Protein AF-G8LFB3-F1 (afdb_monomer_lite)

Structure (mmCIF, N/CA/C/O backbone):
data_AF-G8LFB3-F1
#
_entry.id   AF-G8LFB3-F1
#
loop_
_atom_site.group_PDB
_atom_site.id
_atom_site.type_symbol
_atom_site.label_atom_id
_atom_site.label_alt_id
_atom_site.label_comp_id
_atom_site.label_asym_id
_atom_site.label_entity_id
_atom_site.label_seq_id
_atom_site.pdbx_PDB_ins_code
_atom_site.Cartn_x
_atom_site.Cartn_y
_atom_site.Cartn_z
_atom_site.occupancy
_atom_site.B_iso_or_equiv
_atom_site.auth_seq_id
_atom_site.auth_comp_id
_atom_site.auth_asym_id
_atom_site.auth_atom_id
_atom_site.pdbx_PDB_model_num
ATOM 1 N N . MET A 1 1 ? -5.035 -4.607 4.711 1.00 44.62 1 MET A N 1
ATOM 2 C CA . MET A 1 1 ? -3.811 -3.771 4.699 1.00 44.62 1 MET A CA 1
ATOM 3 C C . MET A 1 1 ? -3.545 -3.044 6.028 1.00 44.62 1 MET A C 1
ATOM 5 O O . MET A 1 1 ? -2.409 -2.663 6.221 1.00 44.62 1 MET A O 1
ATOM 9 N N . LEU A 1 2 ? -4.501 -2.921 6.971 1.00 39.09 2 LEU A N 1
ATOM 10 C CA . LEU A 1 2 ? -4.250 -2.331 8.308 1.00 39.09 2 LEU A CA 1
ATOM 11 C C . LEU A 1 2 ? -3.720 -3.315 9.382 1.00 39.09 2 LEU A C 1
ATOM 13 O O . LEU A 1 2 ? -3.125 -2.886 10.360 1.00 39.09 2 LEU A O 1
ATOM 17 N N . CYS A 1 3 ? -3.952 -4.627 9.251 1.00 42.56 3 CYS A N 1
ATOM 18 C CA . CYS A 1 3 ? -3.821 -5.552 10.392 1.00 42.56 3 CYS A CA 1
ATOM 19 C C . CYS A 1 3 ? -2.400 -6.075 10.669 1.00 42.56 3 CYS A C 1
ATOM 21 O O . CYS A 1 3 ? -2.093 -6.389 11.814 1.00 42.56 3 CYS A O 1
ATOM 23 N N . PHE A 1 4 ? -1.516 -6.119 9.666 1.00 41.28 4 PHE A N 1
ATOM 24 C CA . PHE A 1 4 ? -0.109 -6.505 9.868 1.00 41.28 4 PHE A CA 1
ATOM 25 C C . PHE A 1 4 ? 0.647 -5.469 10.722 1.00 41.28 4 PHE A C 1
ATOM 27 O O . PHE A 1 4 ? 1.488 -5.817 11.543 1.00 41.28 4 PHE A O 1
ATOM 34 N N . GLU A 1 5 ? 0.278 -4.190 10.603 1.00 44.88 5 GLU A N 1
ATOM 35 C CA . GLU A 1 5 ? 0.835 -3.088 11.402 1.00 44.88 5 GLU A CA 1
ATOM 36 C C . GLU A 1 5 ? 0.378 -3.126 12.870 1.00 44.88 5 GLU A C 1
ATOM 38 O O . GLU A 1 5 ? 0.986 -2.484 13.722 1.00 44.88 5 GLU A O 1
ATOM 43 N N . MET A 1 6 ? -0.657 -3.916 13.185 1.00 46.41 6 MET A N 1
ATOM 44 C CA . MET A 1 6 ? -1.123 -4.152 14.555 1.00 46.41 6 MET A CA 1
ATOM 45 C C . MET A 1 6 ? -0.414 -5.333 15.242 1.00 46.41 6 MET A C 1
ATOM 47 O O . MET A 1 6 ? -0.782 -5.683 16.360 1.00 46.41 6 MET A O 1
ATOM 51 N N . GLY A 1 7 ? 0.580 -5.963 14.598 1.00 45.00 7 GLY A N 1
ATOM 52 C CA . GLY A 1 7 ? 1.314 -7.097 15.173 1.00 45.00 7 GLY A CA 1
ATOM 53 C C . GLY A 1 7 ? 0.476 -8.371 15.319 1.00 45.00 7 GLY A C 1
ATOM 54 O O . GLY A 1 7 ? 0.761 -9.188 16.190 1.00 45.00 7 GLY A O 1
ATOM 55 N N . MET A 1 8 ? -0.570 -8.530 14.501 1.00 55.81 8 MET A N 1
ATOM 56 C CA . MET A 1 8 ? -1.394 -9.740 14.497 1.00 55.81 8 MET A CA 1
ATOM 57 C C . MET A 1 8 ? -0.652 -10.874 13.784 1.00 55.81 8 MET A C 1
ATOM 59 O O . MET A 1 8 ? -0.127 -10.674 12.687 1.00 55.81 8 MET A O 1
ATOM 63 N N . ASP A 1 9 ? -0.610 -12.052 14.405 1.00 60.59 9 ASP A N 1
ATOM 64 C CA . ASP A 1 9 ? -0.084 -13.266 13.783 1.00 60.59 9 ASP A CA 1
ATOM 65 C C . ASP A 1 9 ? -0.971 -13.725 12.609 1.00 60.59 9 ASP A C 1
ATOM 67 O O . ASP A 1 9 ? -2.127 -13.313 12.474 1.00 60.59 9 ASP A O 1
ATOM 71 N N . ASP A 1 10 ? -0.407 -14.559 11.734 1.00 60.19 10 ASP A N 1
ATOM 72 C CA . ASP A 1 10 ? -1.041 -14.969 10.474 1.00 60.19 10 ASP A CA 1
ATOM 73 C C . ASP A 1 10 ? -2.342 -15.764 10.705 1.00 60.19 10 ASP A C 1
ATOM 75 O O . ASP A 1 10 ? -3.313 -15.620 9.956 1.00 60.19 10 ASP A O 1
ATOM 79 N N . ASP A 1 11 ? -2.415 -16.534 11.796 1.00 65.44 11 ASP A N 1
ATOM 80 C CA . ASP A 1 11 ? -3.617 -17.284 12.164 1.00 65.44 11 ASP A CA 1
ATOM 81 C C . ASP A 1 11 ? -4.733 -16.323 12.593 1.00 65.44 11 ASP A C 1
ATOM 83 O O . ASP A 1 11 ? -5.863 -16.424 12.109 1.00 65.44 11 ASP A O 1
ATOM 87 N N . SER A 1 12 ? -4.405 -15.325 13.418 1.00 66.19 12 SER A N 1
ATOM 88 C CA . SER A 1 12 ? -5.323 -14.248 13.803 1.00 66.19 12 SER A CA 1
ATOM 89 C C . SER A 1 12 ? -5.760 -13.383 12.614 1.00 66.19 12 SER A C 1
ATOM 91 O O . SER A 1 12 ? -6.899 -12.912 12.577 1.00 66.19 12 SER A O 1
ATOM 93 N N . TYR A 1 13 ? -4.889 -13.177 11.621 1.00 63.78 13 TYR A N 1
ATOM 94 C CA . TYR A 1 13 ? -5.217 -12.432 10.403 1.00 63.78 13 TYR A CA 1
ATOM 95 C C . TYR A 1 13 ? -6.286 -13.142 9.568 1.00 63.78 13 TYR A C 1
ATOM 97 O O . TYR A 1 13 ? -7.228 -12.501 9.104 1.00 63.78 13 TYR A O 1
ATOM 105 N N . ASN A 1 14 ? -6.183 -14.465 9.424 1.00 70.00 14 ASN A N 1
ATOM 106 C CA . ASN A 1 14 ? -7.142 -15.270 8.662 1.00 70.00 14 ASN A CA 1
ATOM 107 C C . ASN A 1 14 ? -8.538 -15.319 9.303 1.00 70.00 14 ASN A C 1
ATOM 1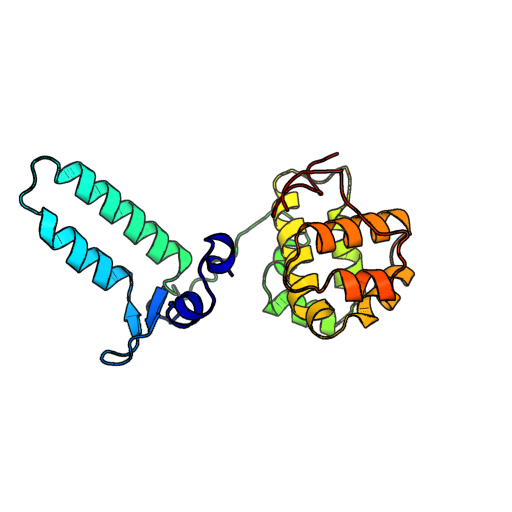09 O O . ASN A 1 14 ? -9.525 -15.644 8.634 1.00 70.00 14 ASN A O 1
ATOM 113 N N . LEU A 1 15 ? -8.636 -14.969 10.587 1.00 80.19 15 LEU A N 1
ATOM 114 C CA . LEU A 1 15 ? -9.910 -14.805 11.273 1.00 80.19 15 LEU A CA 1
ATOM 115 C C . LEU A 1 15 ? -10.574 -13.465 10.960 1.00 80.19 15 LEU A C 1
ATOM 117 O O . LEU A 1 15 ? -11.758 -13.338 11.225 1.00 80.19 15 LEU A O 1
ATOM 121 N N . LEU A 1 16 ? -9.883 -12.469 10.403 1.00 81.38 16 LEU A N 1
ATOM 122 C CA . LEU A 1 16 ? -10.487 -11.186 10.046 1.00 81.38 16 LEU A CA 1
ATOM 123 C C . LEU A 1 16 ? -10.830 -11.136 8.557 1.00 81.38 16 LEU A C 1
ATOM 125 O O . LEU A 1 16 ? -10.000 -11.407 7.693 1.00 81.38 16 LEU A O 1
ATOM 129 N N . CYS A 1 17 ? -12.048 -10.712 8.235 1.00 78.62 17 CYS A N 1
ATOM 130 C CA . CYS A 1 17 ? -12.466 -10.480 6.857 1.00 78.62 17 CYS A CA 1
ATOM 131 C C . CYS A 1 17 ? -13.249 -9.169 6.729 1.00 78.62 17 CYS A C 1
ATOM 133 O O . CYS A 1 17 ? -13.876 -8.701 7.675 1.00 78.62 17 CYS A O 1
ATOM 135 N N . ILE A 1 18 ? -13.191 -8.548 5.552 1.00 78.31 18 ILE A N 1
ATOM 136 C CA . ILE A 1 18 ? -14.012 -7.379 5.216 1.00 78.31 18 ILE A CA 1
ATOM 137 C C . ILE A 1 18 ? -15.115 -7.865 4.279 1.00 78.31 18 ILE A C 1
ATOM 139 O O . ILE A 1 18 ? -14.832 -8.505 3.266 1.00 78.31 18 ILE A O 1
ATOM 143 N N . THR A 1 19 ? -16.363 -7.575 4.633 1.00 78.12 19 THR A N 1
ATOM 144 C CA . THR A 1 19 ? -17.553 -7.855 3.818 1.00 78.12 19 THR A CA 1
ATOM 145 C C . THR A 1 19 ? -18.279 -6.545 3.506 1.00 78.12 19 THR A C 1
ATOM 147 O O . THR A 1 19 ? -17.874 -5.489 3.989 1.00 78.12 19 THR A O 1
ATOM 150 N N . ASN A 1 20 ? -19.372 -6.594 2.738 1.00 70.75 20 ASN A N 1
ATOM 151 C CA . ASN A 1 20 ? -20.213 -5.410 2.509 1.00 70.75 20 ASN A CA 1
ATOM 152 C C . ASN A 1 20 ? -20.775 -4.829 3.822 1.00 70.75 20 ASN A C 1
ATOM 154 O O . ASN A 1 20 ? -20.990 -3.624 3.914 1.00 70.75 20 ASN A O 1
ATOM 158 N N . ASP A 1 21 ? -20.945 -5.675 4.843 1.00 72.06 21 ASP A N 1
ATOM 159 C CA . ASP A 1 21 ? -21.451 -5.302 6.168 1.00 72.06 21 ASP A CA 1
ATOM 160 C C . ASP A 1 21 ? -20.345 -4.772 7.105 1.00 72.06 21 ASP A C 1
ATOM 162 O O . ASP A 1 21 ? -20.599 -4.453 8.268 1.00 72.06 21 ASP A O 1
ATOM 166 N N . GLY A 1 22 ? -19.103 -4.680 6.615 1.00 80.31 22 GLY A N 1
ATOM 167 C CA . GLY A 1 22 ? -17.953 -4.150 7.342 1.00 80.31 22 GLY A CA 1
ATOM 168 C C . GLY A 1 22 ? -16.947 -5.200 7.812 1.00 80.31 22 GLY A C 1
ATOM 169 O O . GLY A 1 22 ? -16.859 -6.313 7.281 1.00 80.31 22 GLY A O 1
ATOM 170 N N . LEU A 1 23 ? -16.141 -4.819 8.809 1.00 86.88 23 LEU A N 1
ATOM 171 C CA . LEU A 1 23 ? -15.125 -5.682 9.414 1.00 86.88 23 LEU A CA 1
ATOM 172 C C . LEU A 1 23 ? -15.792 -6.815 10.203 1.00 86.88 23 LEU A C 1
ATOM 174 O O . LEU A 1 23 ? -16.609 -6.575 11.096 1.00 86.88 23 LEU A O 1
ATOM 178 N N . CYS A 1 24 ? -15.407 -8.045 9.893 1.00 86.88 24 CYS A N 1
ATOM 179 C CA . CYS A 1 24 ? -15.969 -9.268 10.442 1.00 86.88 24 CYS A CA 1
ATOM 180 C C . CYS A 1 24 ? -14.877 -10.191 10.988 1.00 86.88 24 CYS A C 1
ATOM 182 O O . CYS A 1 24 ? -13.728 -10.152 10.547 1.00 86.88 24 CYS A O 1
ATOM 184 N N . ILE A 1 25 ? -15.275 -11.051 11.924 1.00 87.44 25 ILE A N 1
ATOM 185 C CA . ILE A 1 25 ? -14.507 -12.201 12.386 1.00 87.44 25 ILE A CA 1
ATOM 186 C C . ILE A 1 25 ? -15.112 -13.454 11.749 1.00 87.44 25 ILE A C 1
ATOM 188 O O . ILE A 1 25 ? -16.291 -13.748 11.945 1.00 87.44 25 ILE A O 1
ATOM 192 N N . ASN A 1 26 ? -14.316 -14.185 10.982 1.00 83.94 26 ASN A N 1
ATOM 193 C CA . ASN A 1 26 ? -14.662 -15.478 10.426 1.00 83.94 26 ASN A CA 1
ATOM 194 C C . ASN A 1 26 ? -14.611 -16.536 11.535 1.00 83.94 26 ASN A C 1
ATOM 196 O O . ASN A 1 26 ? -13.554 -16.835 12.090 1.00 83.94 26 ASN A O 1
ATOM 200 N N . THR A 1 27 ? -15.767 -17.094 11.874 1.00 81.38 27 THR A N 1
ATOM 201 C CA . THR A 1 27 ? -15.907 -18.117 12.911 1.00 81.38 27 THR A CA 1
ATOM 202 C C . THR A 1 27 ? -16.299 -19.453 12.292 1.00 81.38 27 THR A C 1
ATOM 204 O O . THR A 1 27 ? -17.082 -19.518 11.347 1.00 81.38 27 THR A O 1
ATOM 207 N N . VAL A 1 28 ? -15.810 -20.548 12.877 1.00 78.38 28 VAL A N 1
ATOM 208 C CA . VAL A 1 28 ? -16.100 -21.908 12.390 1.00 78.38 28 VAL A CA 1
ATOM 209 C C . VAL A 1 28 ? -17.594 -22.255 12.495 1.00 78.38 28 VAL A C 1
ATOM 211 O O . VAL A 1 28 ? -18.108 -23.002 11.670 1.00 78.38 28 VAL A O 1
ATOM 214 N N . GLN A 1 29 ? -18.299 -21.724 13.502 1.00 76.56 29 GLN A N 1
ATOM 215 C CA . GLN A 1 29 ? -19.685 -22.109 13.813 1.00 76.56 29 GLN A CA 1
ATOM 216 C C . GLN A 1 29 ? -20.746 -21.111 13.341 1.00 76.56 29 GLN A C 1
ATOM 218 O O . GLN A 1 29 ? -21.862 -21.522 13.031 1.00 76.56 29 GLN A O 1
ATOM 223 N N . HIS A 1 30 ? -20.431 -19.816 13.294 1.00 72.94 30 HIS A N 1
ATOM 224 C CA . HIS A 1 30 ? -21.407 -18.761 12.997 1.00 72.94 30 HIS A CA 1
ATOM 225 C C . HIS A 1 30 ? -21.107 -18.019 11.690 1.00 72.94 30 HIS A C 1
ATOM 227 O O . HIS A 1 30 ? -21.797 -17.057 11.361 1.00 72.94 30 HIS A O 1
ATOM 233 N N . GLY A 1 31 ? -20.098 -18.465 10.932 1.00 83.38 31 GLY A N 1
ATOM 234 C CA . GLY A 1 31 ? -19.626 -17.758 9.748 1.00 83.38 31 GLY A CA 1
ATOM 235 C C . GLY A 1 31 ? -19.052 -16.391 10.117 1.00 83.38 31 GLY A C 1
ATOM 236 O O . GLY A 1 31 ? -18.408 -16.242 11.160 1.00 83.38 31 GLY A O 1
ATOM 237 N N . ASN A 1 32 ? -19.290 -15.394 9.267 1.00 84.81 32 ASN A N 1
ATOM 238 C CA . ASN A 1 32 ? -18.802 -14.033 9.470 1.00 84.81 32 ASN A CA 1
ATOM 239 C C . ASN A 1 32 ? -19.649 -13.304 10.522 1.00 84.81 32 ASN A C 1
ATOM 241 O O . ASN A 1 32 ? -20.824 -13.020 10.295 1.00 84.81 32 ASN A O 1
ATOM 245 N N . VAL A 1 33 ? -19.036 -12.961 11.653 1.00 88.12 33 VAL A N 1
ATOM 246 C CA . VAL A 1 33 ? -19.652 -12.161 12.719 1.00 88.12 33 VAL A CA 1
ATOM 247 C C . VAL A 1 33 ? -19.107 -10.739 12.649 1.00 88.12 33 VAL A C 1
ATOM 249 O O . VAL A 1 33 ? -17.896 -10.543 12.714 1.00 88.12 33 VAL A O 1
ATOM 252 N N . THR A 1 34 ? -19.968 -9.727 12.532 1.00 88.31 34 THR A N 1
ATOM 253 C CA . THR A 1 34 ? -19.506 -8.334 12.414 1.00 88.31 34 THR A CA 1
ATOM 254 C C . THR A 1 34 ? -18.900 -7.845 13.730 1.00 88.31 34 THR A C 1
ATOM 256 O O . THR A 1 34 ? -19.471 -8.047 14.806 1.00 88.31 34 THR A O 1
ATOM 259 N N . VAL A 1 35 ? -17.769 -7.139 13.665 1.00 88.31 35 VAL A N 1
ATOM 260 C CA . VAL A 1 35 ? -17.143 -6.534 14.856 1.00 88.31 35 VAL A CA 1
ATOM 261 C C . VAL A 1 35 ? -18.085 -5.519 15.508 1.00 88.31 35 VAL A C 1
ATOM 263 O O . VAL A 1 35 ? -18.125 -5.417 16.731 1.00 88.31 35 VAL A O 1
ATOM 266 N N . LEU A 1 36 ? -18.914 -4.832 14.714 1.00 88.38 36 LEU A N 1
ATOM 267 C CA . LEU A 1 36 ? -19.969 -3.953 15.224 1.00 88.38 36 LEU A CA 1
ATOM 268 C C . LEU A 1 36 ? -20.954 -4.698 16.139 1.00 88.38 36 LEU A C 1
ATOM 270 O O . LEU A 1 36 ? -21.242 -4.215 17.230 1.00 88.38 36 LEU A O 1
ATOM 274 N N . SER A 1 37 ? -21.421 -5.892 15.754 1.00 88.31 37 SER A N 1
ATOM 275 C CA . SER A 1 37 ? -22.328 -6.687 16.600 1.00 88.31 37 SER A CA 1
ATOM 276 C C . SER A 1 37 ? -21.673 -7.131 17.912 1.00 88.31 37 SER A C 1
ATOM 278 O O . SER A 1 37 ? -22.319 -7.136 18.961 1.00 88.31 37 SER A O 1
ATOM 280 N N . LEU A 1 38 ? -20.372 -7.433 17.882 1.00 89.38 38 LEU A N 1
ATOM 281 C CA . LEU A 1 38 ? -19.605 -7.774 19.078 1.00 89.38 38 LEU A CA 1
ATOM 282 C C . LEU A 1 38 ? -19.435 -6.564 20.002 1.00 89.38 38 LEU A C 1
ATOM 284 O O . LEU A 1 38 ? -19.578 -6.707 21.215 1.00 89.38 38 LEU A O 1
ATOM 288 N N . LEU A 1 39 ? -19.189 -5.369 19.450 1.00 90.00 39 LEU A N 1
ATOM 289 C CA . LEU A 1 39 ? -19.146 -4.129 20.232 1.00 90.00 39 LEU A CA 1
ATOM 290 C C . LEU A 1 39 ? -20.494 -3.847 20.899 1.00 90.00 39 LEU A C 1
ATOM 292 O O . LEU A 1 39 ? -20.525 -3.513 22.082 1.00 90.00 39 LEU A O 1
ATOM 296 N N . GLU A 1 40 ? -21.604 -4.021 20.181 1.00 89.75 40 GLU A N 1
ATOM 297 C CA . GLU A 1 40 ? -22.948 -3.873 20.748 1.00 89.75 40 GLU A CA 1
ATOM 298 C C . GLU A 1 40 ? -23.156 -4.793 21.961 1.00 89.75 40 GLU A C 1
ATOM 300 O O . GLU A 1 40 ? -23.533 -4.327 23.039 1.00 89.75 40 GLU A O 1
ATOM 305 N N . GLN A 1 41 ? -22.823 -6.081 21.824 1.00 89.31 41 GLN A N 1
ATOM 306 C CA . GLN A 1 41 ? -22.930 -7.053 22.918 1.00 89.31 41 GLN A CA 1
ATOM 307 C C . GLN A 1 41 ? -21.988 -6.748 24.085 1.00 89.31 41 GLN A C 1
ATOM 309 O O . GLN A 1 41 ? -22.382 -6.885 25.246 1.00 89.31 41 GLN A O 1
ATOM 314 N N . PHE A 1 42 ? -20.755 -6.333 23.792 1.00 89.56 42 PHE A N 1
ATOM 315 C CA . PHE A 1 42 ? -19.773 -5.959 24.802 1.00 89.56 42 PHE A CA 1
ATOM 316 C C . PHE A 1 42 ? -20.283 -4.783 25.637 1.00 89.56 42 PHE A C 1
ATOM 318 O O . PHE A 1 42 ? -20.321 -4.866 26.864 1.00 89.56 42 PHE A O 1
ATOM 325 N N . TYR A 1 43 ? -20.744 -3.713 24.986 1.00 89.38 43 TYR A N 1
ATOM 326 C CA . TYR A 1 43 ? -21.195 -2.510 25.679 1.00 89.38 43 TYR A CA 1
ATOM 327 C C . TYR A 1 43 ? -22.521 -2.683 26.428 1.00 89.38 43 TYR A C 1
ATOM 329 O O . TYR A 1 43 ? -22.706 -2.036 27.461 1.00 89.38 43 TYR A O 1
ATOM 337 N N . ALA A 1 44 ? -23.395 -3.597 25.992 1.00 87.50 44 ALA A N 1
ATOM 338 C CA . ALA A 1 44 ? -24.621 -3.942 26.717 1.00 87.50 44 ALA A CA 1
ATOM 339 C C . ALA A 1 44 ? -24.347 -4.422 28.160 1.00 87.50 44 ALA A C 1
ATOM 341 O O . ALA A 1 44 ? -25.146 -4.186 29.066 1.00 87.50 44 ALA A O 1
ATOM 342 N N . GLN A 1 45 ? -23.176 -5.018 28.423 1.00 87.75 45 GLN A N 1
ATOM 343 C CA . GLN A 1 45 ? -22.786 -5.471 29.769 1.00 87.75 45 GLN A CA 1
ATOM 344 C C . GLN A 1 45 ? -22.540 -4.318 30.759 1.00 87.75 45 GLN A C 1
ATOM 346 O O . GLN A 1 45 ? -22.446 -4.537 31.970 1.00 87.75 45 GLN A O 1
ATOM 351 N N . PHE A 1 46 ? -22.421 -3.081 30.270 1.00 85.31 46 PHE A N 1
ATOM 352 C CA . PHE A 1 46 ? -22.030 -1.921 31.070 1.00 85.31 46 PHE A CA 1
ATOM 353 C C . PHE A 1 46 ? -23.162 -0.911 31.301 1.00 85.31 46 PHE A C 1
ATOM 355 O O . PHE A 1 46 ? -22.927 0.100 31.963 1.00 85.31 46 PHE A O 1
ATOM 362 N N . GLU A 1 47 ? -24.392 -1.192 30.851 1.00 73.50 47 GLU A N 1
ATOM 363 C CA . GLU A 1 47 ? -25.539 -0.263 30.915 1.00 73.50 47 GLU A CA 1
ATOM 364 C C . GLU A 1 47 ? -25.883 0.262 32.319 1.00 73.50 47 GLU A C 1
ATOM 366 O O . GLU A 1 47 ? -26.520 1.300 32.464 1.00 73.50 47 GLU A O 1
ATOM 371 N N . LYS A 1 48 ? -25.437 -0.425 33.376 1.00 75.88 48 LYS A N 1
ATOM 372 C CA . LYS A 1 48 ? -25.715 -0.069 34.780 1.00 75.88 48 LYS A CA 1
ATOM 373 C C . LYS A 1 48 ? -24.498 0.476 35.538 1.00 75.88 48 LYS A C 1
ATOM 375 O O . LYS A 1 48 ? -24.524 0.564 36.766 1.00 75.88 48 LYS A O 1
ATOM 380 N N . LYS A 1 49 ? -23.395 0.786 34.851 1.00 78.62 49 LYS A N 1
ATOM 381 C CA . LYS A 1 49 ? -22.150 1.258 35.484 1.00 78.62 49 LYS A CA 1
ATOM 382 C C . LYS A 1 49 ? -22.203 2.765 35.744 1.00 78.62 49 LYS A C 1
ATOM 384 O O . LYS A 1 49 ? -22.753 3.522 34.958 1.00 78.62 49 LYS A O 1
ATOM 389 N N . LYS A 1 50 ? -21.545 3.219 36.818 1.00 73.56 50 LYS A N 1
ATOM 390 C CA . LYS A 1 50 ? -21.436 4.651 37.168 1.00 73.56 50 LYS A CA 1
ATOM 391 C C . LYS A 1 50 ? -20.849 5.527 36.049 1.00 73.56 50 LYS A C 1
ATOM 393 O O . LYS A 1 50 ? -21.190 6.698 35.980 1.00 73.56 50 LYS A O 1
ATOM 398 N N . ASN A 1 51 ? -20.022 4.955 35.172 1.00 80.25 51 ASN A N 1
ATOM 399 C CA . ASN A 1 51 ? -19.343 5.668 34.083 1.00 80.25 51 ASN A CA 1
ATOM 400 C C . ASN A 1 51 ? -20.049 5.459 32.729 1.00 80.25 51 ASN A C 1
ATOM 402 O O . ASN A 1 51 ? -19.401 5.411 31.688 1.00 80.25 51 ASN A O 1
ATOM 406 N N . PHE A 1 52 ? -21.366 5.240 32.736 1.00 80.50 52 PHE A N 1
ATOM 407 C CA . PHE A 1 52 ? -22.119 4.862 31.539 1.00 80.50 52 PHE A CA 1
ATOM 408 C C . PHE A 1 52 ? -21.994 5.875 30.388 1.00 80.50 52 PHE A C 1
ATOM 410 O O . PHE A 1 52 ? -21.867 5.464 29.237 1.00 80.50 52 PHE A O 1
ATOM 417 N N . GLU A 1 53 ? -21.951 7.177 30.682 1.00 84.06 53 GLU A N 1
ATOM 418 C CA . GLU A 1 53 ? -21.803 8.216 29.651 1.00 84.06 53 GLU A CA 1
ATOM 419 C C . GLU A 1 53 ? -20.435 8.169 28.950 1.00 84.06 53 GLU A C 1
ATOM 421 O O . GLU A 1 53 ? -20.377 8.221 27.721 1.00 84.06 53 GLU A O 1
ATOM 426 N N . ASP A 1 54 ? -19.339 7.967 29.692 1.00 85.81 54 ASP A N 1
ATOM 427 C CA . ASP A 1 54 ? -18.002 7.807 29.098 1.00 85.81 54 ASP A CA 1
ATOM 428 C C . ASP A 1 54 ? -17.946 6.556 28.214 1.00 85.81 54 ASP A C 1
ATOM 430 O O . ASP A 1 54 ? -17.442 6.575 27.092 1.00 85.81 54 ASP A O 1
ATOM 434 N N . ILE A 1 55 ? -18.530 5.460 28.700 1.00 87.25 55 ILE A N 1
ATOM 435 C CA . ILE A 1 55 ? -18.613 4.186 27.980 1.00 87.25 55 ILE A CA 1
ATOM 436 C C . ILE A 1 55 ? -19.412 4.350 26.679 1.00 87.25 55 ILE A C 1
ATOM 438 O O . ILE A 1 55 ? -19.014 3.832 25.634 1.00 87.25 55 ILE A O 1
ATOM 442 N N . LYS A 1 56 ? -20.504 5.120 26.711 1.00 87.62 56 LYS A N 1
ATOM 443 C CA . LYS A 1 56 ? -21.316 5.441 25.534 1.00 87.62 56 LYS A CA 1
ATOM 444 C C . LYS A 1 56 ? -20.543 6.284 24.519 1.00 87.62 56 LYS A C 1
ATOM 446 O O . LYS A 1 56 ? -20.643 6.018 23.321 1.00 87.62 56 LYS A O 1
ATOM 451 N N . ALA A 1 57 ? -19.746 7.251 24.975 1.00 85.88 57 ALA A N 1
ATOM 452 C CA . ALA A 1 57 ? -18.888 8.050 24.104 1.00 85.88 57 ALA A CA 1
ATOM 453 C C . ALA A 1 57 ? -17.812 7.192 23.413 1.00 85.88 57 ALA A C 1
ATOM 455 O O . ALA A 1 57 ? -17.620 7.307 22.201 1.00 85.88 57 ALA A O 1
ATOM 456 N N . ILE A 1 58 ? -17.166 6.277 24.147 1.00 87.75 58 ILE A N 1
ATOM 457 C CA . ILE A 1 58 ? -16.176 5.344 23.582 1.00 87.75 58 ILE A CA 1
ATOM 458 C C . ILE A 1 58 ? -16.840 4.411 22.560 1.00 87.75 58 ILE A C 1
ATOM 460 O O . ILE A 1 58 ? -16.325 4.262 21.450 1.00 87.75 58 ILE A O 1
ATOM 464 N N . LYS A 1 59 ? -18.006 3.836 22.888 1.00 91.19 59 LYS A N 1
ATOM 465 C CA . LYS A 1 59 ? -18.792 3.011 21.959 1.00 91.19 59 LYS A CA 1
ATOM 466 C C . LYS A 1 59 ? -19.109 3.765 20.671 1.00 91.19 59 LYS A C 1
ATOM 468 O O . LYS A 1 59 ? -18.909 3.230 19.580 1.00 91.19 59 LYS A O 1
ATOM 473 N N . TYR A 1 60 ? -19.605 4.997 20.792 1.00 89.00 60 TYR A N 1
ATOM 474 C CA . TYR A 1 60 ? -19.958 5.831 19.647 1.00 89.00 60 TYR A CA 1
ATOM 475 C C . TYR A 1 60 ? -18.742 6.104 18.761 1.00 89.00 60 TYR A C 1
ATOM 477 O O . TYR A 1 60 ? -18.821 5.945 17.543 1.00 89.00 60 TYR A O 1
ATOM 485 N N . TYR A 1 61 ? -17.606 6.453 19.368 1.00 83.12 61 TYR A N 1
ATOM 486 C CA . TYR A 1 61 ? -16.357 6.673 18.647 1.00 83.12 61 TYR A CA 1
ATOM 487 C C . TYR A 1 61 ? -15.904 5.414 17.895 1.00 83.12 61 TYR A C 1
ATOM 489 O O . TYR A 1 61 ? -15.708 5.467 16.683 1.00 83.12 61 TYR A O 1
ATOM 497 N N . GLN A 1 62 ? -15.810 4.268 18.578 1.00 85.81 62 GLN A N 1
ATOM 498 C CA . GLN A 1 62 ? -15.388 3.002 17.966 1.00 85.81 62 GLN A CA 1
ATOM 499 C C . GLN A 1 62 ? -16.316 2.578 16.820 1.00 85.81 62 GLN A C 1
ATOM 501 O O . GLN A 1 62 ? -15.842 2.206 15.748 1.00 85.81 62 GLN A O 1
ATOM 506 N N . SER A 1 63 ? -17.631 2.696 17.016 1.00 87.75 63 SER A N 1
ATOM 507 C CA . SER A 1 63 ? -18.624 2.357 15.988 1.00 87.75 63 SER A CA 1
ATOM 508 C C . SER A 1 63 ? -18.524 3.291 14.782 1.00 87.75 63 SER A C 1
ATOM 510 O O . SER A 1 63 ? -18.568 2.836 13.643 1.00 87.75 63 SER A O 1
ATOM 512 N N . SER A 1 64 ? -18.328 4.592 15.017 1.00 81.81 64 SER A N 1
ATOM 513 C CA . SER A 1 64 ? -18.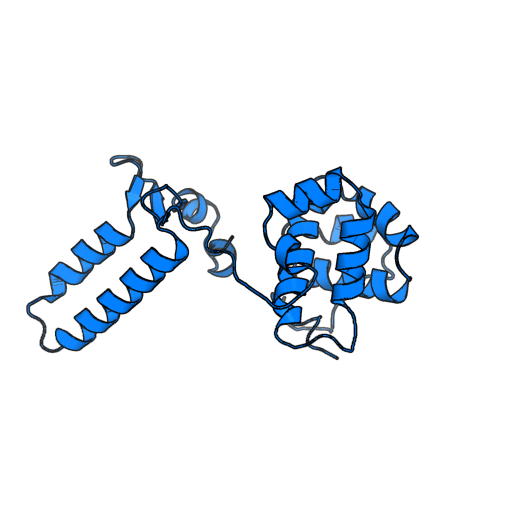166 5.587 13.950 1.00 81.81 64 SER A CA 1
ATOM 514 C C . SER A 1 64 ? -16.908 5.334 13.122 1.00 81.81 64 SER A C 1
ATOM 516 O O . SER A 1 64 ? -16.961 5.411 11.899 1.00 81.81 64 SER A O 1
ATOM 518 N N . VAL A 1 65 ? -15.792 4.984 13.772 1.00 79.44 65 VAL A N 1
ATOM 519 C CA . VAL A 1 65 ? -14.542 4.623 13.087 1.00 79.44 65 VAL A CA 1
ATOM 520 C C . VAL A 1 65 ? -14.735 3.379 12.220 1.00 79.44 65 VAL A C 1
ATOM 522 O O . VAL A 1 65 ? -14.326 3.378 11.062 1.00 79.44 65 VAL A O 1
ATOM 525 N N . LEU A 1 66 ? -15.386 2.335 12.741 1.00 83.31 66 LEU A N 1
ATOM 526 C CA . LEU A 1 66 ? -15.639 1.115 11.971 1.00 83.31 66 LEU A CA 1
ATOM 527 C C . LEU A 1 66 ? -16.573 1.358 10.782 1.00 83.31 66 LEU A C 1
ATOM 529 O O . LEU A 1 66 ? -16.295 0.873 9.688 1.00 83.31 66 LEU A O 1
ATOM 533 N N . ASN A 1 67 ? -17.636 2.139 10.980 1.00 80.94 67 ASN A N 1
ATOM 534 C CA . ASN A 1 67 ? -18.552 2.514 9.905 1.00 80.94 67 ASN A CA 1
ATOM 535 C C . ASN A 1 67 ? -17.833 3.304 8.810 1.00 80.94 67 ASN A C 1
ATOM 537 O O . ASN A 1 67 ? -17.970 2.977 7.639 1.00 80.94 67 ASN A O 1
ATOM 541 N N . PHE A 1 68 ? -17.023 4.292 9.192 1.00 76.50 68 PHE A N 1
ATOM 542 C CA . PHE A 1 68 ? -16.262 5.107 8.248 1.00 76.50 68 PHE A CA 1
ATOM 543 C C . PHE A 1 68 ? -15.246 4.291 7.434 1.00 76.50 68 PHE A C 1
ATOM 545 O O . PHE A 1 68 ? -15.071 4.540 6.246 1.00 76.50 68 PHE A O 1
ATOM 552 N N . LEU A 1 69 ? -14.554 3.338 8.067 1.00 74.94 69 LEU A N 1
ATOM 553 C CA . LEU A 1 69 ? -13.466 2.599 7.423 1.00 74.94 69 LEU A CA 1
ATOM 554 C C . LEU A 1 69 ? -13.924 1.372 6.629 1.00 74.94 69 LEU A C 1
ATOM 556 O O . LEU A 1 69 ? -13.232 0.986 5.688 1.00 74.94 69 LEU A O 1
ATOM 560 N N . PHE A 1 70 ? -15.016 0.718 7.034 1.00 75.50 70 PHE A N 1
ATOM 561 C CA . PHE A 1 70 ? -15.319 -0.636 6.559 1.00 75.50 70 PHE A CA 1
ATOM 562 C C . PHE A 1 70 ? -16.724 -0.828 6.002 1.00 75.50 70 PHE A C 1
ATOM 564 O O . PHE A 1 70 ? -16.910 -1.750 5.213 1.00 75.50 70 PHE A O 1
ATOM 571 N N . VAL A 1 71 ? -17.710 -0.020 6.395 1.00 71.69 71 VAL A N 1
ATOM 572 C CA . VAL A 1 71 ? -19.070 -0.188 5.871 1.00 71.69 71 VAL A CA 1
ATOM 573 C C . VAL A 1 71 ? -19.141 0.455 4.495 1.00 71.69 71 VAL A C 1
ATOM 575 O O . VAL A 1 71 ? -18.874 1.645 4.341 1.00 71.69 71 VAL A O 1
ATOM 578 N N . ALA A 1 72 ? -19.500 -0.340 3.489 1.00 65.06 72 ALA A N 1
ATOM 579 C CA . ALA A 1 72 ? -19.673 0.155 2.135 1.00 65.06 72 ALA A CA 1
ATOM 580 C C . ALA A 1 72 ? -20.912 1.066 2.071 1.00 65.06 72 ALA A C 1
ATOM 582 O O . ALA A 1 72 ? -22.046 0.598 1.988 1.00 65.06 72 ALA A O 1
ATOM 583 N N . ASN A 1 73 ? -20.714 2.381 2.092 1.00 65.25 73 ASN A N 1
ATOM 584 C CA . ASN A 1 73 ? -21.638 3.307 1.448 1.00 65.25 73 ASN A CA 1
ATOM 585 C C . ASN A 1 73 ? -21.290 3.279 -0.047 1.00 65.25 73 ASN A C 1
ATOM 587 O O . ASN A 1 73 ? -20.123 3.340 -0.405 1.00 65.25 73 ASN A O 1
ATOM 591 N N . ASN A 1 74 ? -22.268 3.179 -0.949 1.00 60.94 74 ASN A N 1
ATOM 592 C CA . ASN A 1 74 ? -22.042 3.219 -2.410 1.00 60.94 74 ASN A CA 1
ATOM 593 C C . ASN A 1 74 ? -21.498 4.581 -2.913 1.00 60.94 74 ASN A C 1
ATOM 595 O O . ASN A 1 74 ? -21.663 4.938 -4.077 1.00 60.94 74 ASN A O 1
ATOM 599 N N . GLU A 1 75 ? -20.923 5.372 -2.016 1.00 58.97 75 GLU A N 1
ATOM 600 C CA . GLU A 1 75 ? -20.223 6.607 -2.277 1.00 58.97 75 GLU A CA 1
ATOM 601 C C . GLU A 1 75 ? -18.750 6.240 -2.442 1.00 58.97 75 GLU A C 1
ATOM 603 O O . GLU A 1 75 ? -18.158 5.582 -1.585 1.00 58.97 75 GLU A O 1
ATOM 608 N N . ASP A 1 76 ? -18.150 6.650 -3.556 1.00 55.00 76 ASP A N 1
ATOM 609 C CA . ASP A 1 76 ? -16.711 6.534 -3.731 1.00 55.00 76 ASP A CA 1
ATOM 610 C C . ASP A 1 76 ? -16.023 7.383 -2.649 1.00 55.00 76 ASP A C 1
ATOM 612 O O . ASP A 1 76 ? -15.834 8.591 -2.811 1.00 55.00 76 ASP A O 1
ATOM 616 N N . ASN A 1 77 ? -15.642 6.754 -1.531 1.00 55.50 77 ASN A N 1
ATOM 617 C CA . ASN A 1 77 ? -14.866 7.356 -0.441 1.00 55.50 77 ASN A CA 1
ATOM 618 C C . ASN A 1 77 ? -13.412 7.597 -0.884 1.00 55.50 77 ASN A C 1
ATOM 620 O O . ASN A 1 77 ? -12.448 7.199 -0.225 1.00 55.50 77 ASN A O 1
ATOM 624 N N . HIS A 1 78 ? -13.226 8.222 -2.044 1.00 58.28 78 HIS A N 1
ATOM 625 C CA . HIS A 1 78 ? -11.926 8.647 -2.509 1.00 58.28 78 HIS A CA 1
ATOM 626 C C . HIS A 1 78 ? -11.399 9.719 -1.564 1.00 58.28 78 HIS A C 1
ATOM 628 O O . HIS A 1 78 ? -12.003 10.775 -1.367 1.00 58.28 78 HIS A O 1
ATOM 634 N N . LEU A 1 79 ? -10.223 9.461 -0.998 1.00 60.88 79 LEU A N 1
ATOM 635 C CA . LEU A 1 79 ? -9.481 10.481 -0.283 1.00 60.88 79 LEU A CA 1
ATOM 636 C C . LEU A 1 79 ? -9.042 11.545 -1.300 1.00 60.88 79 LEU A C 1
ATOM 638 O O . LEU A 1 79 ? -8.112 11.343 -2.083 1.00 60.88 79 LEU A O 1
ATOM 642 N N . LEU A 1 80 ? -9.755 12.672 -1.317 1.00 63.12 80 LEU A N 1
ATOM 643 C CA . LEU A 1 80 ? -9.493 13.783 -2.226 1.00 63.12 80 LEU A CA 1
ATOM 644 C C . LEU A 1 80 ? -8.262 14.559 -1.757 1.00 63.12 80 LEU A C 1
ATOM 646 O O . LEU A 1 80 ? -8.345 15.526 -0.998 1.00 63.12 80 LEU A O 1
ATOM 650 N N . PHE A 1 81 ? -7.098 14.132 -2.231 1.00 71.38 81 PHE A N 1
ATOM 651 C CA . PHE A 1 81 ? -5.863 14.881 -2.067 1.00 71.38 81 PHE A CA 1
ATOM 652 C C . PHE A 1 81 ? -5.597 15.766 -3.283 1.00 71.38 81 PHE A C 1
ATOM 654 O O . PHE A 1 81 ? -5.749 15.339 -4.427 1.00 71.38 81 PHE A O 1
ATOM 661 N N . ASN A 1 82 ? -5.129 16.989 -3.032 1.00 76.50 82 ASN A N 1
ATOM 662 C CA . ASN A 1 82 ? -4.660 17.895 -4.077 1.00 76.50 82 ASN A CA 1
ATOM 663 C C . ASN A 1 82 ? -3.245 17.503 -4.549 1.00 76.50 82 ASN A C 1
ATOM 665 O O . ASN A 1 82 ? -2.274 18.220 -4.311 1.00 76.50 82 ASN A O 1
ATOM 669 N N . ASP A 1 83 ? -3.133 16.331 -5.174 1.00 80.31 83 ASP A N 1
ATOM 670 C CA . ASP A 1 83 ? -1.904 15.814 -5.774 1.00 80.31 83 ASP A CA 1
ATOM 671 C C . ASP A 1 83 ? -2.225 15.125 -7.102 1.00 80.31 83 ASP A C 1
ATOM 673 O O . ASP A 1 83 ? -3.170 14.347 -7.207 1.00 80.31 83 ASP A O 1
ATOM 677 N N . LYS A 1 84 ? -1.408 15.378 -8.125 1.00 84.44 84 LYS A N 1
ATOM 678 C CA . LYS A 1 84 ? -1.585 14.812 -9.473 1.00 84.44 84 LYS A CA 1
ATOM 679 C C . LYS A 1 84 ? -1.547 13.278 -9.515 1.00 84.44 84 LYS A C 1
ATOM 681 O O . LYS A 1 84 ? -2.076 12.696 -10.454 1.00 84.44 84 LYS A O 1
ATOM 686 N N . ASN A 1 85 ? -0.899 12.638 -8.544 1.00 87.88 85 ASN A N 1
ATOM 687 C CA . ASN A 1 85 ? -0.742 11.193 -8.439 1.00 87.88 85 ASN A CA 1
ATOM 688 C C . ASN A 1 85 ? -1.720 10.573 -7.427 1.00 87.88 85 ASN A C 1
ATOM 690 O O . ASN A 1 85 ? -1.626 9.375 -7.177 1.00 87.88 85 ASN A O 1
ATOM 694 N N . CYS A 1 86 ? -2.669 11.334 -6.859 1.00 87.38 86 CYS A N 1
ATOM 695 C CA . CYS A 1 86 ? -3.601 10.815 -5.850 1.00 87.38 86 CYS A CA 1
ATOM 696 C C . CYS A 1 86 ? -4.416 9.614 -6.351 1.00 87.38 86 CYS A C 1
ATOM 698 O O . CYS A 1 86 ? -4.670 8.691 -5.591 1.00 87.38 86 CYS A O 1
ATOM 700 N N . TYR A 1 87 ? -4.740 9.551 -7.644 1.00 87.56 87 TYR A N 1
ATOM 701 C CA . TYR A 1 87 ? -5.450 8.412 -8.232 1.00 87.56 87 TYR A CA 1
ATOM 702 C C . TYR A 1 87 ? -4.658 7.092 -8.161 1.00 87.56 87 TYR A C 1
ATOM 704 O O . TYR A 1 87 ? -5.257 6.026 -8.242 1.00 87.56 87 TYR A O 1
ATOM 712 N N . LEU A 1 88 ? -3.330 7.144 -7.994 1.00 90.50 88 LEU A N 1
ATOM 713 C CA . LEU A 1 88 ? -2.459 5.967 -7.885 1.00 90.50 88 LEU A CA 1
ATOM 714 C C . LEU A 1 88 ? -2.443 5.348 -6.479 1.00 90.50 88 LEU A C 1
ATOM 716 O O . LEU A 1 88 ? -1.805 4.309 -6.293 1.00 90.50 88 LEU A O 1
ATOM 720 N N . ILE A 1 89 ? -3.114 5.958 -5.492 1.00 86.19 89 ILE A N 1
ATOM 721 C CA . ILE A 1 89 ? -3.297 5.331 -4.173 1.00 86.19 89 ILE A CA 1
ATOM 722 C C . ILE A 1 89 ? -4.279 4.159 -4.254 1.00 86.19 89 ILE A C 1
ATOM 724 O O . ILE A 1 89 ? -4.120 3.184 -3.523 1.00 86.19 89 ILE A O 1
ATOM 728 N N . ASP A 1 90 ? -5.251 4.236 -5.168 1.00 85.06 90 ASP A N 1
ATOM 729 C CA . ASP A 1 90 ? -6.198 3.159 -5.420 1.00 85.06 90 ASP A CA 1
ATOM 730 C C . ASP A 1 90 ? -5.504 2.006 -6.174 1.00 85.06 90 ASP A C 1
ATOM 732 O O . ASP A 1 90 ? -4.939 2.226 -7.254 1.00 85.06 90 ASP A O 1
ATOM 736 N N . PRO A 1 91 ? -5.544 0.769 -5.648 1.00 84.00 91 PRO A N 1
ATOM 737 C CA . PRO A 1 91 ? -4.927 -0.387 -6.290 1.00 84.00 91 PRO A CA 1
ATOM 738 C C . PRO A 1 91 ? -5.389 -0.659 -7.722 1.00 84.00 91 PRO A C 1
ATOM 740 O O . PRO A 1 91 ? -4.571 -1.008 -8.580 1.00 84.00 91 PRO A O 1
ATOM 743 N N . GLY A 1 92 ? -6.687 -0.508 -7.998 1.00 86.69 92 GLY A N 1
ATOM 744 C CA . GLY A 1 92 ? -7.254 -0.761 -9.320 1.00 86.69 92 GLY A CA 1
ATOM 745 C C . GLY A 1 92 ? -6.684 0.207 -10.352 1.00 86.69 92 GLY A C 1
ATOM 746 O O . GLY A 1 92 ? -6.153 -0.205 -11.389 1.00 86.69 92 GLY A O 1
ATOM 747 N N . ASN A 1 93 ? -6.705 1.496 -10.027 1.00 90.62 93 ASN A N 1
ATOM 748 C CA . ASN A 1 93 ? -6.120 2.561 -10.830 1.00 90.62 93 ASN A CA 1
ATOM 749 C C . ASN A 1 93 ? -4.608 2.400 -10.998 1.00 90.62 93 ASN A C 1
ATOM 751 O O . ASN A 1 93 ? -4.102 2.567 -12.111 1.00 90.62 93 ASN A O 1
ATOM 755 N N . PHE A 1 94 ? -3.887 2.024 -9.938 1.00 94.44 94 PHE A N 1
ATOM 756 C CA . PHE A 1 94 ? -2.448 1.770 -9.990 1.00 94.44 94 PHE A CA 1
ATOM 757 C C . PHE A 1 94 ? -2.103 0.656 -10.990 1.00 94.44 94 PHE A C 1
ATOM 759 O O . PHE A 1 94 ? -1.275 0.847 -11.887 1.00 94.44 94 PHE A O 1
ATOM 766 N N . ILE A 1 95 ? -2.776 -0.496 -10.891 1.00 95.00 95 ILE A N 1
ATOM 767 C CA . ILE A 1 95 ? -2.582 -1.632 -11.803 1.00 95.00 95 ILE A CA 1
ATOM 768 C C . ILE A 1 95 ? -2.939 -1.256 -13.241 1.00 95.00 95 ILE A C 1
ATOM 770 O O . ILE A 1 95 ? -2.199 -1.588 -14.173 1.00 95.00 95 ILE A O 1
ATOM 774 N N . ASN A 1 96 ? -4.052 -0.552 -13.439 1.00 95.44 96 ASN A N 1
ATOM 775 C CA . ASN A 1 96 ? -4.485 -0.117 -14.764 1.00 95.44 96 ASN A CA 1
ATOM 776 C C . ASN A 1 96 ? -3.478 0.858 -15.389 1.00 95.44 96 ASN A C 1
ATOM 778 O O . ASN A 1 96 ? -3.126 0.712 -16.563 1.00 95.44 96 ASN A O 1
ATOM 782 N N . ALA A 1 97 ? -2.947 1.801 -14.606 1.00 96.38 97 ALA A N 1
ATOM 783 C CA . ALA A 1 97 ? -1.901 2.721 -15.041 1.00 96.38 97 ALA A CA 1
ATOM 784 C C . ALA A 1 97 ? -0.606 1.980 -15.410 1.00 96.38 97 ALA A C 1
ATOM 786 O O . ALA A 1 97 ? -0.037 2.243 -16.472 1.00 96.38 97 ALA A O 1
ATOM 787 N N . TYR A 1 98 ? -0.181 1.007 -14.596 1.00 96.00 98 TYR A N 1
ATOM 788 C CA . TYR A 1 98 ? 0.994 0.176 -14.873 1.00 96.00 98 TYR A CA 1
ATOM 789 C C . TYR A 1 98 ? 0.847 -0.624 -16.176 1.00 96.00 98 TYR A C 1
ATOM 791 O O . TYR A 1 98 ? 1.738 -0.586 -17.028 1.00 96.00 98 TYR A O 1
ATOM 799 N N . LYS A 1 99 ? -0.295 -1.306 -16.360 1.00 95.38 99 LYS A N 1
ATOM 800 C CA . LYS A 1 99 ? -0.606 -2.085 -17.571 1.00 95.38 99 LYS A CA 1
ATOM 801 C C . LYS A 1 99 ? -0.649 -1.207 -18.819 1.00 95.38 99 LYS A C 1
ATOM 803 O O . LYS A 1 99 ? -0.168 -1.621 -19.870 1.00 95.38 99 LYS A O 1
ATOM 808 N N . LYS A 1 100 ? -1.196 0.007 -18.703 1.00 95.94 100 LYS A N 1
ATOM 809 C CA . LYS A 1 100 ? -1.243 0.980 -19.800 1.00 95.94 100 LYS A CA 1
ATOM 810 C C . LYS A 1 100 ? 0.153 1.479 -20.169 1.00 95.94 100 LYS A C 1
ATOM 812 O O . LYS A 1 100 ? 0.477 1.573 -21.349 1.00 95.94 100 LYS A O 1
ATOM 817 N N . SER A 1 101 ? 0.964 1.845 -19.177 1.00 95.06 101 SER A N 1
ATOM 818 C CA . SER A 1 101 ? 2.349 2.265 -19.383 1.00 95.06 101 SER A CA 1
ATOM 819 C C . SER A 1 101 ? 3.133 2.279 -18.074 1.00 95.06 101 SER A C 1
ATOM 821 O O . SER A 1 101 ? 2.912 3.130 -17.210 1.00 95.06 101 SER A O 1
ATOM 823 N N . LYS A 1 102 ? 4.163 1.430 -17.981 1.00 94.69 102 LYS A N 1
ATOM 824 C CA . LYS A 1 102 ? 5.088 1.400 -16.835 1.00 94.69 102 LYS A CA 1
ATOM 825 C C . LYS A 1 102 ? 5.725 2.761 -16.538 1.00 94.69 102 LYS A C 1
ATOM 827 O O . LYS A 1 102 ? 5.976 3.086 -15.382 1.00 94.69 102 LYS A O 1
ATOM 832 N N . LYS A 1 103 ? 5.929 3.593 -17.570 1.00 94.81 103 LYS A N 1
ATOM 833 C CA . LYS A 1 103 ? 6.502 4.942 -17.427 1.00 94.81 103 LYS A CA 1
ATOM 834 C C . LYS A 1 103 ? 5.666 5.849 -16.523 1.00 94.81 103 LYS A C 1
ATOM 836 O O . LYS A 1 103 ? 6.235 6.730 -15.891 1.00 94.81 103 LYS A O 1
ATOM 841 N N . ILE A 1 104 ? 4.347 5.642 -16.454 1.00 95.50 104 ILE A N 1
ATOM 842 C CA . ILE A 1 104 ? 3.467 6.400 -15.553 1.00 95.50 104 ILE A CA 1
ATOM 843 C C . ILE A 1 104 ? 3.874 6.131 -14.103 1.00 95.50 104 ILE A C 1
ATOM 845 O O . ILE A 1 104 ? 4.119 7.070 -13.351 1.00 95.50 104 ILE A O 1
ATOM 849 N N . ILE A 1 105 ? 4.030 4.853 -13.749 1.00 96.88 105 ILE A N 1
ATOM 850 C CA . ILE A 1 105 ? 4.425 4.439 -12.401 1.00 96.88 105 ILE A CA 1
ATOM 851 C C . ILE A 1 105 ? 5.862 4.856 -12.096 1.00 96.88 105 ILE A C 1
ATOM 853 O O . ILE A 1 105 ? 6.115 5.394 -11.027 1.00 96.88 105 ILE A O 1
ATOM 857 N N . TYR A 1 106 ? 6.800 4.698 -13.033 1.00 96.38 106 TYR A N 1
ATOM 858 C CA . TYR A 1 106 ? 8.192 5.111 -12.807 1.00 96.38 106 TYR A CA 1
ATOM 859 C C . TYR A 1 106 ? 8.327 6.617 -12.581 1.00 96.38 106 TYR A C 1
ATOM 861 O O . TYR A 1 106 ? 9.052 7.037 -11.684 1.00 96.38 106 TYR A O 1
ATOM 869 N N . LYS A 1 107 ? 7.571 7.429 -13.328 1.00 94.75 107 LYS A N 1
ATOM 870 C CA . LYS A 1 107 ? 7.518 8.878 -13.117 1.00 94.75 107 LYS A CA 1
ATOM 871 C C . LYS A 1 107 ? 6.891 9.236 -11.767 1.00 94.75 107 LYS A C 1
ATOM 873 O O . LYS A 1 107 ? 7.344 10.176 -11.123 1.00 94.75 107 LYS A O 1
ATOM 878 N N . ALA A 1 108 ? 5.860 8.507 -11.340 1.00 94.25 108 ALA A N 1
ATOM 879 C CA . ALA A 1 108 ? 5.260 8.700 -10.023 1.00 94.25 108 ALA A CA 1
ATOM 880 C C . ALA A 1 108 ? 6.245 8.338 -8.898 1.00 94.25 108 ALA A C 1
ATOM 882 O O . ALA A 1 108 ? 6.406 9.119 -7.967 1.00 94.25 108 ALA A O 1
ATOM 883 N N . LEU A 1 109 ? 6.970 7.220 -9.031 1.00 94.50 109 LEU A N 1
ATOM 884 C CA . LEU A 1 109 ? 8.016 6.797 -8.093 1.00 94.50 109 LEU A CA 1
ATOM 885 C C . LEU A 1 109 ? 9.163 7.806 -8.000 1.00 94.50 109 LEU A C 1
ATOM 887 O O . LEU A 1 109 ? 9.636 8.077 -6.905 1.00 94.50 109 LEU A O 1
ATOM 891 N N . GLU A 1 110 ? 9.598 8.386 -9.119 1.00 92.31 110 GLU A N 1
ATOM 892 C CA . GLU A 1 110 ? 10.592 9.466 -9.116 1.00 92.31 110 GLU A CA 1
ATOM 893 C C . GLU A 1 110 ? 10.081 10.698 -8.352 1.00 92.31 110 GLU A C 1
ATOM 895 O O . GLU A 1 110 ? 10.786 11.259 -7.514 1.00 92.31 110 GLU A O 1
ATOM 900 N N . GLN A 1 111 ? 8.822 11.078 -8.582 1.00 90.81 111 GLN A N 1
ATOM 901 C CA . GLN A 1 111 ? 8.187 12.221 -7.921 1.00 90.81 111 GLN A CA 1
ATOM 902 C C . GLN A 1 111 ? 7.985 12.017 -6.417 1.00 90.81 111 GLN A C 1
ATOM 904 O O . GLN A 1 111 ? 7.967 13.008 -5.689 1.00 90.81 111 GLN A O 1
ATOM 909 N N . CYS A 1 112 ? 7.922 10.771 -5.932 1.00 89.81 112 CYS A N 1
ATOM 910 C CA . CYS A 1 112 ? 7.895 10.472 -4.497 1.00 89.81 112 CYS A CA 1
ATOM 911 C C . CYS A 1 112 ? 9.118 11.014 -3.739 1.00 89.81 112 CYS A C 1
ATOM 913 O O . CYS A 1 112 ? 9.082 11.103 -2.514 1.00 89.81 112 CYS A O 1
ATOM 915 N N . PHE A 1 113 ? 10.202 11.355 -4.440 1.00 86.56 113 PHE A N 1
ATOM 916 C CA . PHE A 1 113 ? 11.467 11.813 -3.864 1.00 86.56 113 PHE A CA 1
ATOM 917 C C . PHE A 1 113 ? 11.816 13.261 -4.234 1.00 86.56 113 PHE A C 1
ATOM 919 O O . PHE A 1 113 ? 12.947 13.701 -3.979 1.00 86.56 113 PHE A O 1
ATOM 926 N N . ASP A 1 114 ? 10.852 14.002 -4.790 1.00 81.81 114 ASP A N 1
ATOM 927 C CA . ASP A 1 114 ? 10.966 15.440 -5.023 1.00 81.81 114 ASP A CA 1
ATOM 928 C C . ASP A 1 114 ? 11.139 16.175 -3.683 1.00 81.81 114 ASP A C 1
ATOM 930 O O . ASP A 1 114 ? 10.390 15.957 -2.726 1.00 81.81 114 ASP A O 1
ATOM 934 N N . LYS A 1 115 ? 12.157 17.037 -3.608 1.00 72.19 115 LYS A N 1
ATOM 935 C CA . LYS A 1 115 ? 12.507 17.803 -2.403 1.00 72.19 115 LYS A CA 1
ATOM 936 C C . LYS A 1 115 ? 11.500 18.917 -2.105 1.00 72.19 115 LYS A C 1
ATOM 938 O O . LYS A 1 115 ? 11.476 19.416 -0.988 1.00 72.19 115 LYS A O 1
ATOM 943 N N . TYR A 1 116 ? 10.677 19.298 -3.082 1.00 74.06 116 TYR A N 1
ATOM 944 C CA . TYR A 1 116 ? 9.684 20.367 -2.947 1.00 74.06 116 TYR A CA 1
ATOM 945 C C . TYR A 1 116 ? 8.262 19.848 -2.686 1.00 74.06 116 TYR A C 1
ATOM 947 O O . TYR A 1 116 ? 7.302 20.619 -2.749 1.00 74.06 116 TYR A O 1
ATOM 955 N N . GLN A 1 117 ? 8.091 18.550 -2.413 1.00 71.50 117 GLN A N 1
ATOM 956 C CA . GLN A 1 117 ? 6.769 17.988 -2.135 1.00 71.50 117 GLN A CA 1
ATOM 957 C C . GLN A 1 117 ? 6.244 18.421 -0.757 1.00 71.50 117 GLN A C 1
ATOM 959 O O . GLN A 1 117 ? 6.992 18.523 0.215 1.00 71.50 117 GLN A O 1
ATOM 964 N N . SER A 1 118 ? 4.933 18.650 -0.657 1.00 67.94 118 SER A N 1
ATOM 965 C CA . SER A 1 118 ? 4.302 18.979 0.625 1.00 67.94 118 SER A CA 1
ATOM 966 C C . SER A 1 118 ? 4.227 17.757 1.548 1.00 67.94 118 SER A C 1
ATOM 96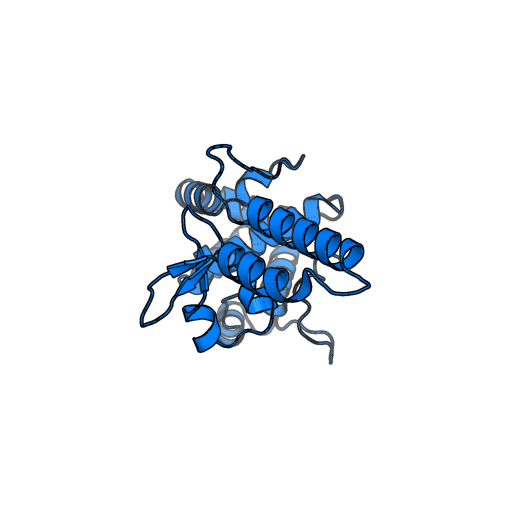8 O O . SER A 1 118 ? 4.151 16.620 1.079 1.00 67.94 118 SER A O 1
ATOM 970 N N . THR A 1 119 ? 4.126 17.971 2.864 1.00 67.00 119 THR A N 1
ATOM 971 C CA . THR A 1 119 ? 3.920 16.883 3.839 1.00 67.00 119 THR A CA 1
ATOM 972 C C . THR A 1 119 ? 2.664 16.054 3.548 1.00 67.00 119 THR A C 1
ATOM 974 O O . THR A 1 119 ? 2.642 14.856 3.810 1.00 67.00 119 THR A O 1
ATOM 977 N N . LYS A 1 120 ? 1.622 16.662 2.959 1.00 65.25 120 LYS A N 1
ATOM 978 C CA . LYS A 1 120 ? 0.404 15.948 2.539 1.00 65.25 120 LYS A CA 1
ATOM 979 C C . LYS A 1 120 ? 0.678 15.003 1.366 1.00 65.25 120 LYS A C 1
ATOM 981 O O . LYS A 1 120 ? 0.118 13.913 1.316 1.00 65.25 120 LYS A O 1
ATOM 986 N N . ASN A 1 121 ? 1.581 15.387 0.468 1.00 75.25 121 ASN A N 1
ATOM 987 C CA . ASN A 1 121 ? 1.954 14.579 -0.692 1.00 75.25 121 ASN A CA 1
ATOM 988 C C . ASN A 1 121 ? 2.856 13.404 -0.287 1.00 75.25 121 ASN A C 1
ATOM 990 O O . ASN A 1 121 ? 2.837 12.376 -0.954 1.00 75.25 121 ASN A O 1
ATOM 994 N N . LEU A 1 122 ? 3.551 13.489 0.857 1.00 78.56 122 LEU A N 1
ATOM 995 C CA . LEU A 1 122 ? 4.317 12.363 1.406 1.00 78.56 122 LEU A CA 1
ATOM 996 C C . LEU A 1 122 ? 3.435 11.139 1.665 1.00 78.56 122 LEU A C 1
ATOM 998 O O . LEU A 1 122 ? 3.864 10.015 1.414 1.00 78.56 122 LEU A O 1
ATOM 1002 N N . LEU A 1 123 ? 2.198 11.329 2.130 1.00 79.56 123 LEU A N 1
ATOM 1003 C CA . LEU A 1 123 ? 1.261 10.223 2.339 1.00 79.56 123 LEU A CA 1
ATOM 1004 C C . LEU A 1 123 ? 0.967 9.484 1.022 1.00 79.56 123 LEU A C 1
ATOM 1006 O O . LEU A 1 123 ? 1.001 8.258 0.964 1.00 79.56 123 LEU A O 1
ATOM 1010 N N . ILE A 1 124 ? 0.757 10.233 -0.056 1.00 84.50 124 ILE A N 1
ATOM 1011 C CA . ILE A 1 124 ? 0.492 9.691 -1.396 1.00 84.50 124 ILE A CA 1
ATOM 1012 C C . ILE A 1 124 ? 1.733 8.978 -1.929 1.00 84.50 124 ILE A C 1
ATOM 1014 O O . ILE A 1 124 ? 1.638 7.858 -2.427 1.00 84.50 124 ILE A O 1
ATOM 1018 N N . SER A 1 125 ? 2.911 9.573 -1.737 1.00 87.19 125 SER A N 1
ATOM 1019 C CA . SER A 1 125 ? 4.198 8.964 -2.069 1.00 87.19 125 SER A CA 1
ATOM 1020 C C . SER A 1 125 ? 4.405 7.619 -1.360 1.00 87.19 125 SER A C 1
ATOM 1022 O O . SER A 1 125 ? 4.908 6.672 -1.968 1.00 87.19 125 SER A O 1
ATOM 1024 N N . ASN A 1 126 ? 3.972 7.500 -0.097 1.00 84.44 126 ASN A N 1
ATOM 1025 C CA . ASN A 1 126 ? 3.989 6.236 0.643 1.00 84.44 126 ASN A CA 1
ATOM 1026 C C . ASN A 1 126 ? 3.058 5.194 0.011 1.00 84.44 126 ASN A C 1
ATOM 1028 O O . ASN A 1 126 ? 3.506 4.081 -0.258 1.00 84.44 126 ASN A O 1
ATOM 1032 N N . PHE A 1 127 ? 1.807 5.554 -0.290 1.00 87.12 127 PHE A N 1
ATOM 1033 C CA . PHE A 1 127 ? 0.866 4.633 -0.936 1.00 87.12 127 PHE A CA 1
ATOM 1034 C C . PHE A 1 127 ? 1.373 4.133 -2.292 1.00 87.12 127 PHE A C 1
ATOM 1036 O O . PHE A 1 127 ? 1.286 2.943 -2.581 1.00 87.12 127 PHE A O 1
ATOM 1043 N N . ILE A 1 128 ? 1.973 5.007 -3.102 1.00 91.75 128 ILE A N 1
ATOM 1044 C CA . ILE A 1 128 ? 2.542 4.635 -4.406 1.00 91.75 128 ILE A CA 1
ATOM 1045 C C . ILE A 1 128 ? 3.695 3.635 -4.241 1.00 91.75 128 ILE A C 1
ATOM 1047 O O . ILE A 1 128 ? 3.760 2.649 -4.978 1.00 91.75 128 ILE A O 1
ATOM 1051 N N . LEU A 1 129 ? 4.589 3.853 -3.269 1.00 91.38 129 LEU A N 1
ATOM 1052 C CA . LEU A 1 129 ? 5.686 2.923 -2.974 1.00 91.38 129 LEU A CA 1
ATOM 1053 C C . LEU A 1 129 ? 5.169 1.564 -2.489 1.00 91.38 129 LEU A C 1
ATOM 1055 O O . LEU A 1 129 ? 5.660 0.533 -2.948 1.00 91.38 129 LEU A O 1
ATOM 1059 N N . MET A 1 130 ? 4.169 1.556 -1.604 1.00 88.69 130 MET A N 1
ATOM 1060 C CA . MET A 1 130 ? 3.542 0.327 -1.107 1.00 88.69 130 MET A CA 1
ATOM 1061 C C . MET A 1 130 ? 2.845 -0.442 -2.230 1.00 88.69 130 MET A C 1
ATOM 1063 O O . MET A 1 130 ? 3.045 -1.649 -2.360 1.00 88.69 130 MET A O 1
ATOM 1067 N N . ASN A 1 131 ? 2.092 0.256 -3.084 1.00 91.62 131 ASN A N 1
ATOM 1068 C CA . ASN A 1 131 ? 1.435 -0.346 -4.239 1.00 91.62 131 ASN A CA 1
ATOM 1069 C C . ASN A 1 131 ? 2.464 -0.943 -5.208 1.00 91.62 131 ASN A C 1
ATOM 1071 O O . ASN A 1 131 ? 2.285 -2.066 -5.674 1.00 91.62 131 ASN A O 1
ATOM 1075 N N . TYR A 1 132 ? 3.577 -0.254 -5.470 1.00 94.25 132 TYR A N 1
ATOM 1076 C CA . TYR A 1 132 ? 4.641 -0.797 -6.315 1.00 94.25 132 TYR A CA 1
ATOM 1077 C C . TYR A 1 132 ? 5.293 -2.045 -5.705 1.00 94.25 132 TYR A C 1
ATOM 1079 O O . TYR A 1 132 ? 5.462 -3.051 -6.397 1.00 94.25 132 TYR A O 1
ATOM 1087 N N . ALA A 1 133 ? 5.616 -2.012 -4.410 1.00 90.69 133 ALA A N 1
ATOM 1088 C CA . ALA A 1 133 ? 6.196 -3.152 -3.710 1.00 90.69 133 ALA A CA 1
ATOM 1089 C C . ALA A 1 133 ? 5.264 -4.376 -3.751 1.00 90.69 133 ALA A C 1
ATOM 1091 O O . ALA A 1 133 ? 5.674 -5.459 -4.167 1.00 90.69 133 ALA A O 1
ATOM 1092 N N . TYR A 1 134 ? 3.992 -4.186 -3.405 1.00 89.06 134 TYR A N 1
ATOM 1093 C CA . TYR A 1 134 ? 3.028 -5.275 -3.290 1.00 89.06 134 TYR A CA 1
ATOM 1094 C C . TYR A 1 134 ? 2.560 -5.822 -4.637 1.00 89.06 134 TYR A C 1
ATOM 1096 O O . TYR A 1 134 ? 2.564 -7.031 -4.850 1.00 89.06 134 TYR A O 1
ATOM 1104 N N . TYR A 1 135 ? 2.142 -4.945 -5.550 1.00 91.81 135 TYR A N 1
ATOM 1105 C CA . TYR A 1 135 ? 1.500 -5.373 -6.789 1.00 91.81 135 TYR A CA 1
ATOM 1106 C C . TYR A 1 135 ? 2.484 -5.687 -7.914 1.00 91.81 135 TYR A C 1
ATOM 1108 O O . TYR A 1 135 ? 2.116 -6.396 -8.851 1.00 91.81 135 TYR A O 1
ATOM 1116 N N . ILE A 1 136 ? 3.706 -5.146 -7.860 1.00 94.25 136 ILE A N 1
ATOM 1117 C CA . ILE A 1 136 ? 4.717 -5.357 -8.902 1.00 94.25 136 ILE A CA 1
ATOM 1118 C C . ILE A 1 136 ? 5.870 -6.200 -8.366 1.00 94.25 136 ILE A C 1
ATOM 1120 O O . ILE A 1 136 ? 6.151 -7.262 -8.914 1.00 94.25 136 ILE A O 1
ATOM 1124 N N . LEU A 1 137 ? 6.550 -5.748 -7.310 1.00 92.25 137 LEU A N 1
ATOM 1125 C CA . LEU A 1 137 ? 7.816 -6.364 -6.902 1.00 92.25 137 LEU A CA 1
ATOM 1126 C C . LEU A 1 137 ? 7.653 -7.732 -6.254 1.00 92.25 137 LEU A C 1
ATOM 1128 O O . LEU A 1 137 ? 8.491 -8.595 -6.511 1.00 92.25 137 LEU A O 1
ATOM 1132 N N . ARG A 1 138 ? 6.584 -7.941 -5.476 1.00 86.69 138 ARG A N 1
ATOM 1133 C CA . ARG A 1 138 ? 6.294 -9.218 -4.808 1.00 86.69 138 ARG A CA 1
ATOM 1134 C C . ARG A 1 138 ? 6.431 -10.413 -5.755 1.00 86.69 138 ARG A C 1
ATOM 1136 O O . ARG A 1 138 ? 7.092 -11.388 -5.413 1.00 86.69 138 ARG A O 1
ATOM 1143 N N . ASP A 1 139 ? 5.870 -10.286 -6.959 1.00 86.12 139 ASP A N 1
ATOM 1144 C CA . ASP A 1 139 ? 5.802 -11.372 -7.943 1.00 86.12 139 ASP A CA 1
ATOM 1145 C C . ASP A 1 139 ? 6.721 -11.137 -9.166 1.00 86.12 139 ASP A C 1
ATOM 1147 O O . ASP A 1 139 ? 6.967 -12.053 -9.950 1.00 86.12 139 ASP A O 1
ATOM 1151 N N . ASN A 1 140 ? 7.263 -9.923 -9.349 1.00 91.12 140 ASN A N 1
ATOM 1152 C CA . ASN A 1 140 ? 8.103 -9.554 -10.494 1.00 91.12 140 ASN A CA 1
ATOM 1153 C C . ASN A 1 140 ? 9.252 -8.598 -10.114 1.00 91.12 140 ASN A C 1
ATOM 1155 O O . ASN A 1 140 ? 9.324 -7.444 -10.550 1.00 91.12 140 ASN A O 1
ATOM 1159 N N . LEU A 1 141 ? 10.227 -9.111 -9.363 1.00 91.12 141 LEU A N 1
ATOM 1160 C CA . LEU A 1 141 ? 11.439 -8.362 -9.003 1.00 91.12 141 LEU A CA 1
ATOM 1161 C C . LEU A 1 141 ? 12.240 -7.864 -10.218 1.00 91.12 141 LEU A C 1
ATOM 1163 O O . LEU A 1 141 ? 12.915 -6.837 -10.135 1.00 91.12 141 LEU A O 1
ATOM 1167 N N . ALA A 1 142 ? 12.154 -8.541 -11.369 1.00 91.50 142 ALA A N 1
ATOM 1168 C CA . ALA A 1 142 ? 12.855 -8.134 -12.587 1.00 91.50 142 ALA A CA 1
ATOM 1169 C C . ALA A 1 142 ? 12.440 -6.734 -13.082 1.00 91.50 142 ALA A C 1
ATOM 1171 O O . ALA A 1 142 ? 13.208 -6.097 -13.810 1.00 91.50 142 ALA A O 1
ATOM 1172 N N . ASP A 1 143 ? 11.282 -6.215 -12.651 1.00 94.88 143 ASP A N 1
ATOM 1173 C CA . ASP A 1 143 ? 10.863 -4.849 -12.964 1.00 94.88 143 ASP A CA 1
ATOM 1174 C C . ASP A 1 143 ? 11.835 -3.787 -12.425 1.00 94.88 143 ASP A C 1
ATOM 1176 O O . ASP A 1 143 ? 12.012 -2.751 -13.066 1.00 94.88 143 ASP A O 1
ATOM 1180 N N . LEU A 1 144 ? 12.582 -4.080 -11.350 1.00 93.62 144 LEU A N 1
ATOM 1181 C CA . LEU A 1 144 ? 13.629 -3.194 -10.823 1.00 93.62 144 LEU A CA 1
ATOM 1182 C C . LEU A 1 144 ? 14.727 -2.897 -11.848 1.00 93.62 144 LEU A C 1
ATOM 1184 O O . LEU A 1 144 ? 15.220 -1.772 -11.913 1.00 93.62 144 LEU A O 1
ATOM 1188 N N . LYS A 1 145 ? 15.076 -3.865 -12.705 1.00 92.00 145 LYS A N 1
ATOM 1189 C CA . LYS A 1 145 ? 16.041 -3.642 -13.796 1.00 92.00 145 LYS A CA 1
ATOM 1190 C C . LYS A 1 145 ? 15.509 -2.640 -14.817 1.00 92.00 145 LYS A C 1
ATOM 1192 O O . LYS A 1 145 ? 16.277 -1.861 -15.378 1.00 92.00 145 LYS A O 1
ATOM 1197 N N . THR A 1 146 ? 14.200 -2.663 -15.063 1.00 93.38 146 THR A N 1
ATOM 1198 C CA . THR A 1 146 ? 13.543 -1.720 -15.972 1.00 93.38 146 THR A CA 1
ATOM 1199 C C . THR A 1 146 ? 13.460 -0.340 -15.333 1.00 93.38 146 THR A C 1
ATOM 1201 O O . THR A 1 146 ? 13.815 0.639 -15.988 1.00 93.38 146 THR A O 1
ATOM 1204 N N . LEU A 1 147 ? 13.079 -0.262 -14.055 1.00 95.06 147 LEU A N 1
ATOM 1205 C CA . LEU A 1 147 ? 13.056 0.979 -13.284 1.00 95.06 147 LEU A CA 1
ATOM 1206 C C . LEU A 1 147 ? 14.437 1.653 -13.261 1.00 95.06 147 LEU A C 1
ATOM 1208 O O . LEU A 1 147 ? 14.523 2.831 -13.592 1.00 95.06 147 LEU A O 1
ATOM 1212 N N . ARG A 1 148 ? 15.525 0.907 -12.996 1.00 92.88 148 ARG A N 1
ATOM 1213 C CA . ARG A 1 148 ? 16.915 1.423 -12.983 1.00 92.88 148 ARG A CA 1
ATOM 1214 C C . ARG A 1 148 ? 17.311 2.139 -14.277 1.00 92.88 148 ARG A C 1
ATOM 1216 O O . ARG A 1 148 ? 18.144 3.033 -14.249 1.00 92.88 148 ARG A O 1
ATOM 1223 N N . ARG A 1 149 ? 16.725 1.756 -15.416 1.00 92.19 149 ARG A N 1
ATOM 1224 C CA . ARG A 1 149 ? 16.983 2.388 -16.725 1.00 92.19 149 ARG A CA 1
ATOM 1225 C C . ARG A 1 149 ? 16.162 3.660 -16.965 1.00 92.19 149 ARG A C 1
ATOM 1227 O O . ARG A 1 149 ? 16.447 4.373 -17.918 1.00 92.19 149 ARG A O 1
ATOM 1234 N N . HIS A 1 150 ? 15.124 3.904 -16.166 1.00 92.81 150 HIS A N 1
ATOM 1235 C CA . HIS A 1 150 ? 14.161 4.994 -16.363 1.00 92.81 150 HIS A CA 1
ATOM 1236 C C . HIS A 1 150 ? 14.298 6.138 -15.358 1.00 92.81 150 HIS A C 1
ATOM 1238 O O . HIS A 1 150 ? 13.755 7.207 -15.618 1.00 92.81 150 HIS A O 1
ATOM 1244 N N . VAL A 1 151 ? 14.995 5.929 -14.241 1.00 92.00 151 VAL A N 1
ATOM 1245 C CA . VAL A 1 151 ? 15.243 6.958 -13.222 1.00 92.00 151 VAL A CA 1
ATOM 1246 C C . VAL A 1 151 ? 16.745 7.166 -13.028 1.00 92.00 151 VAL A C 1
ATOM 1248 O O . VAL A 1 151 ? 17.550 6.307 -13.390 1.00 92.00 151 VAL A O 1
ATOM 1251 N N . SER A 1 152 ? 17.139 8.308 -12.459 1.00 90.44 152 SER A N 1
ATOM 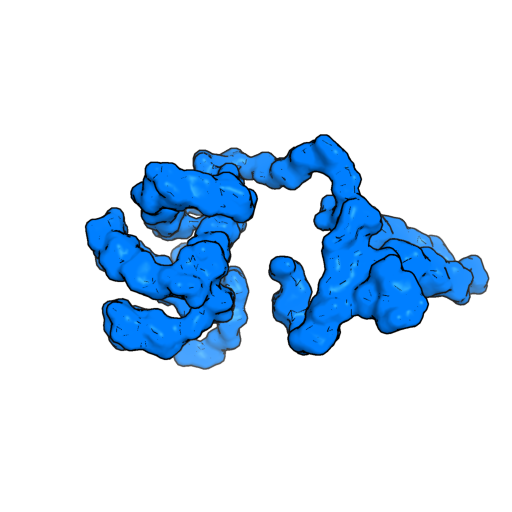1252 C CA . SER A 1 152 ? 18.545 8.566 -12.126 1.00 90.44 152 SER A CA 1
ATOM 1253 C C . SER A 1 152 ? 19.057 7.589 -11.058 1.00 90.44 152 SER A C 1
ATOM 1255 O O . SER A 1 152 ? 18.281 7.062 -10.263 1.00 90.44 152 SER A O 1
ATOM 1257 N N . SER A 1 153 ? 20.374 7.355 -11.010 1.00 87.56 153 SER A N 1
ATOM 1258 C CA . SER A 1 153 ? 20.967 6.419 -10.039 1.00 87.56 153 SER A CA 1
ATOM 1259 C C . SER A 1 153 ? 20.713 6.823 -8.581 1.00 87.56 153 SER A C 1
ATOM 1261 O O . SER A 1 153 ? 20.509 5.950 -7.742 1.00 87.56 153 SER A O 1
ATOM 1263 N N . ASP A 1 154 ? 20.702 8.128 -8.285 1.00 85.81 154 ASP A N 1
ATOM 1264 C CA . ASP A 1 154 ? 20.384 8.666 -6.953 1.00 85.81 154 ASP A CA 1
ATOM 1265 C C . ASP A 1 154 ? 18.942 8.332 -6.549 1.00 85.81 154 ASP A C 1
ATOM 1267 O O . ASP A 1 154 ? 18.693 7.733 -5.502 1.00 85.81 154 ASP A O 1
ATOM 1271 N N . ILE A 1 155 ? 17.988 8.633 -7.433 1.00 89.25 155 ILE A N 1
ATOM 1272 C CA . ILE A 1 155 ? 16.567 8.378 -7.192 1.00 89.25 155 ILE A CA 1
ATOM 1273 C C . ILE A 1 155 ? 16.291 6.879 -7.117 1.00 89.25 155 ILE A C 1
ATOM 1275 O O . ILE A 1 155 ? 15.541 6.442 -6.247 1.00 89.25 155 ILE A O 1
ATOM 1279 N N . PHE A 1 156 ? 16.931 6.079 -7.973 1.00 91.75 156 PHE A N 1
ATOM 1280 C CA . PHE A 1 156 ? 16.855 4.625 -7.893 1.00 91.75 156 PHE A CA 1
ATOM 1281 C C . PHE A 1 156 ? 17.304 4.124 -6.520 1.00 91.75 156 PHE A C 1
ATOM 1283 O O . PHE A 1 156 ? 16.580 3.353 -5.893 1.00 91.75 156 PHE A O 1
ATOM 1290 N N . GLY A 1 157 ? 18.452 4.608 -6.033 1.00 86.62 157 GLY A N 1
ATOM 1291 C CA . GLY A 1 157 ? 18.956 4.284 -4.704 1.00 86.62 157 GLY A CA 1
ATOM 1292 C C . GLY A 1 157 ? 17.926 4.592 -3.624 1.00 86.62 157 GLY A C 1
ATOM 1293 O O . GLY A 1 157 ? 17.542 3.687 -2.893 1.00 86.62 157 GLY A O 1
ATOM 1294 N N . ARG A 1 158 ? 17.390 5.820 -3.607 1.00 86.69 158 ARG A N 1
ATOM 1295 C CA . ARG A 1 158 ? 16.374 6.262 -2.634 1.00 86.69 158 ARG A CA 1
ATOM 1296 C C . ARG A 1 158 ? 15.087 5.431 -2.689 1.00 86.69 158 ARG A C 1
ATOM 1298 O O . ARG A 1 158 ? 14.530 5.120 -1.637 1.00 86.69 158 ARG A O 1
ATOM 1305 N N . ILE A 1 159 ? 14.631 5.030 -3.882 1.00 90.31 159 ILE A N 1
ATOM 1306 C CA . ILE A 1 159 ? 13.479 4.125 -4.053 1.00 90.31 159 ILE A CA 1
ATOM 1307 C C . ILE A 1 159 ? 13.773 2.759 -3.424 1.00 90.31 159 ILE A C 1
ATOM 1309 O O . ILE A 1 159 ? 12.944 2.248 -2.671 1.00 90.31 159 ILE A O 1
ATOM 1313 N N . ILE A 1 160 ? 14.941 2.171 -3.701 1.00 88.75 160 ILE A N 1
ATOM 1314 C CA . ILE A 1 160 ? 15.320 0.875 -3.126 1.00 88.75 160 ILE A CA 1
ATOM 1315 C C . ILE A 1 160 ? 15.448 0.973 -1.607 1.00 88.75 160 ILE A C 1
ATOM 1317 O O . ILE A 1 160 ? 14.851 0.146 -0.922 1.00 88.75 160 ILE A O 1
ATOM 1321 N N . SER A 1 161 ? 16.121 2.001 -1.070 1.00 82.00 161 SER A N 1
ATOM 1322 C CA . SER A 1 161 ? 16.213 2.210 0.385 1.00 82.00 161 SER A CA 1
ATOM 1323 C C . SER A 1 161 ? 14.828 2.266 1.005 1.00 82.00 161 SER A C 1
ATOM 1325 O O . SER A 1 161 ? 14.553 1.595 1.989 1.00 82.00 161 SER A O 1
ATOM 1327 N N . ALA A 1 162 ? 13.938 3.052 0.402 1.00 83.19 162 ALA A N 1
ATOM 1328 C CA . ALA A 1 162 ? 12.577 3.234 0.863 1.00 83.19 162 ALA A CA 1
ATOM 1329 C C . ALA A 1 162 ? 11.782 1.919 0.877 1.00 83.19 162 ALA A C 1
ATOM 1331 O O . ALA A 1 162 ? 11.040 1.668 1.827 1.00 83.19 162 ALA A O 1
ATOM 1332 N N . ILE A 1 163 ? 11.917 1.091 -0.155 1.00 86.06 163 ILE A N 1
ATOM 1333 C CA . ILE A 1 163 ? 11.213 -0.191 -0.260 1.00 86.06 163 ILE A CA 1
ATOM 1334 C C . ILE A 1 163 ? 11.780 -1.209 0.737 1.00 86.06 163 ILE A C 1
ATOM 1336 O O . ILE A 1 163 ? 11.014 -1.821 1.480 1.00 86.06 163 ILE A O 1
ATOM 1340 N N . VAL A 1 164 ? 13.108 -1.343 0.797 1.00 81.31 164 VAL A N 1
ATOM 1341 C CA . VAL A 1 164 ? 13.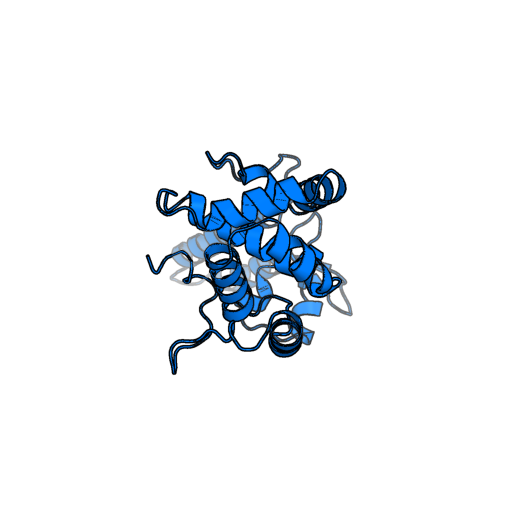804 -2.288 1.685 1.00 81.31 164 VAL A CA 1
ATOM 1342 C C . VAL A 1 164 ? 13.579 -1.935 3.152 1.00 81.31 164 VAL A C 1
ATOM 1344 O O . VAL A 1 164 ? 13.148 -2.785 3.923 1.00 81.31 164 VAL A O 1
ATOM 1347 N N . TYR A 1 165 ? 13.767 -0.669 3.529 1.00 75.19 165 TYR A N 1
ATOM 1348 C CA . TYR A 1 165 ? 13.593 -0.208 4.909 1.00 75.19 165 TYR A CA 1
ATOM 1349 C C . TYR A 1 165 ? 12.170 -0.422 5.439 1.00 75.19 165 TYR A C 1
ATOM 1351 O O . TYR A 1 165 ? 11.984 -0.706 6.621 1.00 75.19 165 TYR A O 1
ATOM 1359 N N . ARG A 1 166 ? 11.155 -0.322 4.567 1.00 74.44 166 ARG A N 1
ATOM 1360 C CA . ARG A 1 166 ? 9.764 -0.629 4.931 1.00 74.44 166 ARG A CA 1
ATOM 1361 C C . ARG A 1 166 ? 9.522 -2.127 5.117 1.00 74.44 166 ARG A C 1
ATOM 1363 O O . ARG A 1 166 ? 8.628 -2.491 5.870 1.00 74.44 166 ARG A O 1
ATOM 1370 N N . GLY A 1 167 ? 10.258 -2.988 4.412 1.00 69.56 167 GLY A N 1
ATOM 1371 C CA . GLY A 1 167 ? 10.079 -4.443 4.461 1.00 69.56 167 GLY A CA 1
ATOM 1372 C C . GLY A 1 167 ? 8.698 -4.927 3.992 1.00 69.56 167 GLY A C 1
ATOM 1373 O O . GLY A 1 167 ? 8.276 -6.024 4.351 1.00 69.56 167 GLY A O 1
ATOM 1374 N N . PHE A 1 168 ? 7.963 -4.117 3.223 1.00 68.88 168 PHE A N 1
ATOM 1375 C CA . PHE A 1 168 ? 6.573 -4.401 2.857 1.00 68.88 168 PHE A CA 1
ATOM 1376 C C . PHE A 1 168 ? 6.488 -5.377 1.672 1.00 68.88 168 PHE A C 1
ATOM 1378 O O . PHE A 1 168 ? 6.678 -4.975 0.526 1.00 68.88 168 PHE A O 1
ATOM 1385 N N . PHE A 1 169 ? 6.187 -6.654 1.948 1.00 70.81 169 PHE A N 1
ATOM 1386 C CA . PHE A 1 169 ? 5.973 -7.729 0.955 1.00 70.81 169 PHE A CA 1
ATOM 1387 C C . PHE A 1 169 ? 7.118 -7.950 -0.045 1.00 70.81 169 PHE A C 1
ATOM 1389 O O . PHE A 1 169 ? 6.918 -8.474 -1.142 1.00 70.81 169 PHE A O 1
ATOM 1396 N N . VAL A 1 170 ? 8.331 -7.579 0.346 1.00 76.62 170 VAL A N 1
ATOM 1397 C CA . VAL A 1 170 ? 9.537 -7.745 -0.458 1.00 76.62 170 VAL A CA 1
ATOM 1398 C C . VAL A 1 170 ? 10.607 -8.476 0.340 1.00 76.62 170 VAL A C 1
ATOM 1400 O O . VAL A 1 170 ? 10.775 -8.253 1.535 1.00 76.62 170 VAL A O 1
ATOM 1403 N N . ASP A 1 171 ? 11.333 -9.355 -0.341 1.00 82.12 171 ASP A N 1
ATOM 1404 C CA . ASP A 1 171 ? 12.480 -10.070 0.212 1.00 82.12 171 ASP A CA 1
ATOM 1405 C C . ASP A 1 171 ? 13.742 -9.234 -0.042 1.00 82.12 171 ASP A C 1
ATOM 1407 O O . ASP A 1 171 ? 14.197 -9.101 -1.183 1.00 82.12 171 ASP A O 1
ATOM 1411 N N . GLU A 1 172 ? 14.260 -8.623 1.025 1.00 82.25 172 GLU A N 1
ATOM 1412 C CA . GLU A 1 172 ? 15.442 -7.758 0.991 1.00 82.25 172 GLU A CA 1
ATOM 1413 C C . GLU A 1 172 ? 16.644 -8.463 0.357 1.00 82.25 172 GLU A C 1
ATOM 1415 O O . GLU A 1 172 ? 17.281 -7.897 -0.532 1.00 82.25 172 GLU A O 1
ATOM 1420 N N . GLU A 1 173 ? 16.923 -9.714 0.737 1.00 83.75 173 GLU A N 1
ATOM 1421 C CA . GLU A 1 173 ? 18.058 -10.452 0.185 1.00 83.75 173 GLU A CA 1
ATOM 1422 C C . GLU A 1 173 ? 17.910 -10.648 -1.323 1.00 83.75 173 GLU A C 1
ATOM 1424 O O . GLU A 1 173 ? 18.871 -10.470 -2.076 1.00 83.75 173 GLU A O 1
ATOM 1429 N N . LYS A 1 174 ? 16.706 -10.995 -1.792 1.00 86.62 174 LYS A N 1
ATOM 1430 C CA . LYS A 1 174 ? 16.455 -11.158 -3.231 1.00 86.62 174 LYS A CA 1
ATOM 1431 C C . LYS A 1 174 ? 16.581 -9.841 -3.988 1.00 86.62 174 LYS A C 1
ATOM 1433 O O . LYS A 1 174 ? 17.084 -9.850 -5.113 1.00 86.62 174 LYS A O 1
ATOM 1438 N N . ILE A 1 175 ? 16.147 -8.724 -3.400 1.00 85.56 175 ILE A N 1
ATOM 1439 C CA . ILE A 1 175 ? 16.327 -7.395 -3.995 1.00 85.56 175 ILE A CA 1
ATOM 1440 C C . ILE A 1 175 ? 17.816 -7.066 -4.094 1.00 85.56 175 ILE A C 1
ATOM 1442 O O . ILE A 1 175 ? 18.279 -6.762 -5.192 1.00 85.56 175 ILE A O 1
ATOM 1446 N N . LEU A 1 176 ? 18.571 -7.173 -2.998 1.00 82.56 176 LEU A N 1
ATOM 1447 C CA . LEU A 1 176 ? 19.996 -6.828 -2.959 1.00 82.56 176 LEU A CA 1
ATOM 1448 C C . LEU A 1 176 ? 20.821 -7.685 -3.924 1.00 82.56 176 LEU A C 1
ATOM 1450 O O . LEU A 1 176 ? 21.611 -7.142 -4.694 1.00 82.56 176 LEU A O 1
ATOM 1454 N N . ARG A 1 177 ? 20.546 -8.995 -4.016 1.00 85.50 177 ARG A N 1
ATOM 1455 C CA . ARG A 1 177 ? 21.162 -9.873 -5.031 1.00 85.50 177 ARG A CA 1
ATOM 1456 C C . ARG A 1 177 ? 20.880 -9.420 -6.467 1.00 85.50 177 ARG A C 1
ATOM 1458 O O . ARG A 1 177 ? 21.675 -9.692 -7.363 1.00 85.50 177 ARG A O 1
ATOM 1465 N N . LEU A 1 178 ? 19.739 -8.773 -6.711 1.00 85.12 178 LEU A N 1
ATOM 1466 C CA . LEU A 1 178 ? 19.332 -8.324 -8.041 1.00 85.12 178 LEU A CA 1
ATOM 1467 C C . LEU A 1 178 ? 19.906 -6.953 -8.416 1.00 85.12 178 LEU A C 1
ATOM 1469 O O . LEU A 1 178 ? 20.245 -6.745 -9.584 1.00 85.12 178 LEU A O 1
ATOM 1473 N N . VAL A 1 179 ? 19.947 -6.011 -7.469 1.00 81.88 179 VAL A N 1
ATOM 1474 C CA . VAL A 1 179 ? 20.358 -4.621 -7.731 1.00 81.88 179 VAL A CA 1
ATOM 1475 C C . VAL A 1 179 ? 21.822 -4.340 -7.387 1.00 81.88 179 VAL A C 1
ATOM 1477 O O . VAL A 1 179 ? 22.393 -3.431 -7.988 1.00 81.88 179 VAL A O 1
ATOM 1480 N N . GLY A 1 180 ? 22.427 -5.149 -6.514 1.00 77.00 180 GLY A N 1
ATOM 1481 C CA . GLY A 1 180 ? 23.789 -5.012 -6.001 1.00 77.00 180 GLY A CA 1
ATOM 1482 C C . GLY A 1 180 ? 23.825 -4.567 -4.533 1.00 77.00 180 GLY A C 1
ATOM 1483 O O . GLY A 1 180 ? 22.984 -3.783 -4.092 1.00 77.00 180 GLY A O 1
ATOM 1484 N N . ASP A 1 181 ? 24.840 -5.025 -3.794 1.00 68.44 181 ASP A N 1
ATOM 1485 C CA . ASP A 1 181 ? 25.047 -4.704 -2.368 1.00 68.44 181 ASP A CA 1
ATOM 1486 C C . ASP A 1 181 ? 25.373 -3.220 -2.117 1.00 68.44 181 ASP A C 1
ATOM 1488 O O . ASP A 1 181 ? 25.289 -2.742 -0.989 1.00 68.44 181 ASP A O 1
ATOM 1492 N N . GLU A 1 182 ? 25.683 -2.463 -3.174 1.00 68.44 182 GLU A N 1
ATOM 1493 C CA . GLU A 1 182 ? 25.832 -0.999 -3.158 1.00 68.44 182 GLU A CA 1
ATOM 1494 C C . GLU A 1 182 ? 24.556 -0.264 -2.706 1.00 68.44 182 GLU A C 1
ATOM 1496 O O . GLU A 1 182 ? 24.617 0.893 -2.296 1.00 68.44 182 GLU A O 1
ATOM 1501 N N . TYR A 1 183 ? 23.408 -0.950 -2.736 1.00 66.62 183 TYR A N 1
ATOM 1502 C CA . TYR A 1 183 ? 22.114 -0.471 -2.249 1.00 66.62 183 TYR A CA 1
ATOM 1503 C C . TYR A 1 183 ? 21.726 -1.072 -0.889 1.00 66.62 183 TYR A C 1
ATOM 1505 O O . TYR A 1 183 ? 20.549 -1.074 -0.530 1.00 66.62 183 TYR A O 1
ATOM 1513 N N . LYS A 1 184 ? 22.682 -1.614 -0.127 1.00 62.50 184 LYS A N 1
ATOM 1514 C CA . LYS A 1 184 ? 22.442 -2.045 1.252 1.00 62.50 184 LYS A CA 1
ATOM 1515 C C . LYS A 1 184 ? 22.249 -0.802 2.123 1.00 62.50 184 LYS A C 1
ATOM 1517 O O . LYS A 1 184 ? 23.195 -0.065 2.384 1.00 62.50 184 LYS A O 1
ATOM 1522 N N . PHE A 1 185 ? 21.011 -0.546 2.538 1.00 61.16 185 PHE A N 1
ATOM 1523 C CA . PHE A 1 185 ? 20.658 0.628 3.334 1.00 61.16 185 PHE A CA 1
ATOM 1524 C C . PHE A 1 185 ? 20.328 0.249 4.775 1.00 61.16 185 PHE A C 1
ATOM 1526 O O . PHE A 1 185 ? 19.498 -0.620 5.018 1.00 61.16 185 PHE A O 1
ATOM 1533 N N . GLY A 1 186 ? 20.920 0.983 5.716 1.00 52.50 186 GLY A N 1
ATOM 1534 C CA . GLY A 1 186 ? 20.486 1.067 7.107 1.00 52.50 186 GLY A CA 1
ATOM 1535 C C . GLY A 1 186 ? 21.434 1.961 7.918 1.00 52.50 186 GLY A C 1
ATOM 1536 O O . GLY A 1 186 ? 22.645 1.767 7.813 1.00 52.50 186 GLY A O 1
ATOM 1537 N N . PRO A 1 187 ? 20.949 2.941 8.708 1.00 44.81 187 PRO A N 1
ATOM 1538 C CA . PRO A 1 187 ? 21.709 3.390 9.869 1.00 44.81 187 PRO A CA 1
ATOM 1539 C C . PRO A 1 187 ? 21.891 2.188 10.805 1.00 44.81 187 PRO A C 1
ATOM 1541 O O . PRO A 1 187 ? 20.979 1.371 10.953 1.00 44.81 187 PRO A O 1
ATOM 1544 N N . GLU A 1 188 ? 23.069 2.046 11.408 1.00 40.53 188 GLU A N 1
ATOM 1545 C CA . GLU A 1 188 ? 23.285 1.045 12.449 1.00 40.53 188 GLU A CA 1
ATOM 1546 C C . GLU A 1 188 ? 22.258 1.261 13.577 1.00 40.53 188 GLU A C 1
ATOM 1548 O O . GLU A 1 188 ? 22.314 2.260 14.287 1.00 40.53 188 GLU A O 1
ATOM 1553 N N 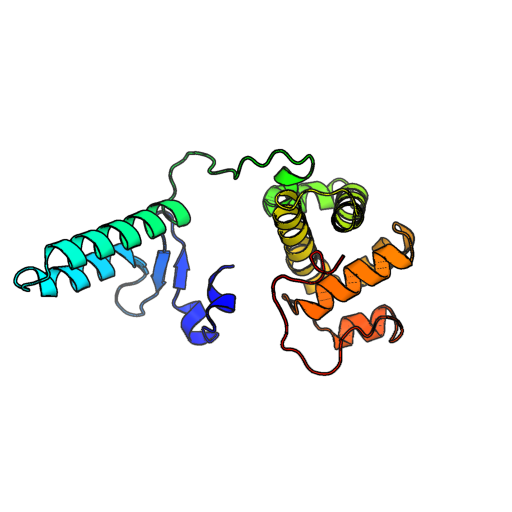. GLY A 1 189 ? 21.308 0.334 13.739 1.00 43.41 189 GLY A N 1
ATOM 1554 C CA . GLY A 1 189 ? 20.622 0.145 15.020 1.00 43.41 189 GLY A CA 1
ATOM 1555 C C . GLY A 1 189 ? 19.273 0.829 15.280 1.00 43.41 189 GLY A C 1
ATOM 1556 O O . GLY A 1 189 ? 18.949 0.985 16.451 1.00 43.41 189 GLY A O 1
ATOM 1557 N N . GLU A 1 190 ? 18.440 1.168 14.290 1.00 45.06 190 GLU A N 1
ATOM 1558 C CA . GLU A 1 190 ? 17.034 1.525 14.582 1.00 45.06 190 GLU A CA 1
ATOM 1559 C C . GLU A 1 190 ? 16.018 0.674 13.812 1.00 45.06 190 GLU A C 1
ATOM 1561 O O . GLU A 1 190 ? 16.112 0.512 12.594 1.00 45.06 190 GLU A O 1
ATOM 1566 N N . ASP A 1 191 ? 15.033 0.163 14.559 1.00 47.38 191 ASP A N 1
ATOM 1567 C CA . ASP A 1 191 ? 13.892 -0.633 14.109 1.00 47.38 191 ASP A CA 1
ATOM 1568 C C . ASP A 1 191 ? 13.266 -0.107 12.808 1.00 47.38 191 ASP A C 1
ATOM 1570 O O . ASP A 1 191 ? 13.183 1.099 12.571 1.00 47.38 191 ASP A O 1
ATOM 1574 N N . ARG A 1 192 ? 12.797 -1.025 11.954 1.00 48.25 192 ARG A N 1
ATOM 1575 C CA . ARG A 1 192 ? 12.100 -0.729 10.691 1.00 48.25 192 ARG A CA 1
ATOM 1576 C C . ARG A 1 192 ? 10.963 0.277 10.933 1.00 48.25 192 ARG A C 1
ATOM 1578 O O . ARG A 1 192 ? 9.938 -0.081 11.509 1.00 48.25 192 ARG A O 1
ATOM 1585 N N . LYS A 1 193 ? 11.104 1.533 10.485 1.00 50.91 193 LYS A N 1
ATOM 1586 C CA . LYS A 1 193 ? 10.036 2.545 10.587 1.00 50.91 193 LYS A CA 1
ATOM 1587 C C . LYS A 1 193 ? 9.224 2.560 9.293 1.00 50.91 193 LYS A C 1
ATOM 1589 O O . LYS A 1 193 ? 9.664 3.052 8.256 1.00 50.91 193 LYS A O 1
ATOM 1594 N N . LEU A 1 194 ? 8.005 2.037 9.392 1.00 44.88 194 LEU A N 1
ATOM 1595 C CA . LEU A 1 194 ? 6.971 1.975 8.351 1.00 44.88 194 LEU A CA 1
ATOM 1596 C C . LEU A 1 194 ? 6.787 3.305 7.576 1.00 44.88 194 LEU A C 1
ATOM 1598 O O . LEU A 1 194 ? 6.555 3.319 6.367 1.00 44.88 194 LEU A O 1
ATOM 1602 N N . PHE A 1 195 ? 7.004 4.429 8.256 1.00 50.06 195 PHE A N 1
ATOM 1603 C CA . PHE A 1 195 ? 7.078 5.772 7.696 1.00 50.06 195 PHE A CA 1
ATOM 1604 C C . PHE A 1 195 ? 8.376 6.384 8.209 1.00 50.06 195 PHE A C 1
ATOM 1606 O O . PHE A 1 195 ? 8.451 6.549 9.416 1.00 50.06 195 PHE A O 1
ATOM 1613 N N . ASN A 1 196 ? 9.390 6.690 7.384 1.00 51.59 196 ASN A N 1
ATOM 1614 C CA . ASN A 1 196 ? 10.316 7.801 7.705 1.00 51.59 196 ASN A CA 1
ATOM 1615 C C . ASN A 1 196 ? 11.366 8.158 6.642 1.00 51.59 196 ASN A C 1
ATOM 1617 O O . ASN A 1 196 ? 11.837 9.288 6.660 1.00 51.59 196 ASN A O 1
ATOM 1621 N N . LEU A 1 197 ? 11.700 7.311 5.660 1.00 51.38 197 LEU A N 1
ATOM 1622 C CA . LEU A 1 197 ? 12.790 7.677 4.728 1.00 51.38 197 LEU A CA 1
ATOM 1623 C C . LEU A 1 197 ? 12.466 8.800 3.726 1.00 51.38 197 LEU A C 1
ATOM 1625 O O . LEU A 1 197 ? 13.378 9.366 3.133 1.00 51.38 197 LEU A O 1
ATOM 1629 N N . ILE A 1 198 ? 11.190 9.148 3.521 1.00 51.16 198 ILE A N 1
ATOM 1630 C CA . ILE A 1 198 ? 10.838 10.354 2.743 1.00 51.16 198 ILE A CA 1
ATOM 1631 C C . ILE A 1 198 ? 10.838 11.608 3.645 1.00 51.16 198 ILE A C 1
ATOM 1633 O O . ILE A 1 198 ? 10.911 12.722 3.145 1.00 51.16 198 ILE A O 1
ATOM 1637 N N . TYR A 1 199 ? 10.795 11.434 4.970 1.00 47.47 199 TYR A N 1
ATOM 1638 C CA . TYR A 1 199 ? 10.741 12.518 5.957 1.00 47.47 199 TYR A CA 1
ATOM 1639 C C . TYR A 1 199 ? 12.126 12.968 6.447 1.00 47.47 199 TYR A C 1
ATOM 1641 O O . TYR A 1 199 ? 12.219 13.972 7.142 1.00 47.47 199 TYR A O 1
ATOM 1649 N N . SER A 1 200 ? 13.195 12.244 6.108 1.00 44.72 200 SER A N 1
ATOM 1650 C CA . SER A 1 200 ? 14.561 12.503 6.582 1.00 44.72 200 SER A CA 1
ATOM 1651 C C . SER A 1 200 ? 15.362 13.476 5.697 1.00 44.72 200 SER A C 1
ATOM 1653 O O . SER A 1 200 ? 16.580 13.328 5.599 1.00 44.72 200 SER A O 1
ATOM 1655 N N . ILE A 1 201 ? 14.697 14.416 5.011 1.00 41.34 201 ILE A N 1
ATOM 1656 C CA . ILE A 1 201 ? 15.345 15.505 4.249 1.00 41.34 201 ILE A CA 1
ATOM 1657 C C . ILE A 1 201 ? 15.307 16.783 5.076 1.00 41.34 201 ILE A C 1
ATOM 1659 O O . ILE A 1 201 ? 14.200 17.123 5.548 1.00 41.34 201 ILE A O 1
#

pLDDT: mean 78.37, std 15.09, range [39.09, 96.88]

Foldseek 3Di:
DPVVVVVDDPVRVVQWDADLQFIFGADPPPGTHHVLVVLVVVLVVCCPPPCNVVSVVVSVVVNVVRCLPGHDDVDPPQPDDPDPQSLCLDLVSVVVQCVVPVLVLLVLLLVCQDPPDDPSVVVSSLSSLLSCCPVDCLVDVVVLVVSPVNDDPVSSLLSLLLNLLLVRNHDNVVNCVVPHCVSVDDDPDDHRDNDDSSPPD

Secondary structure (DSSP, 8-state):
--SGGGT--HHHHHTEEEETTEEEEEETTTEEEEHHHHHHHHHHTTTTSTTHHHHHHHHHHHHHHHHHHHS--SS------SSTTGGGGSHHHHHHHHHH-HHHHHHHHHHTT-TT--HHHHHHHHHHHHHHIIIIITT-TTHHHHHHTTS-HHHHHHHHHHHHHHTSS--HHHHHHHH-GGG----TT----SS-TTT--

Sequence (201 aa):
MLCFEMGMDDDSYNLLCITNDGLCINTVQHGNVTVLSLLEQFYAQFEKKKNFEDIKAIKYYQSSVLNFLFVANNEDNHLLFNDKNCYLIDPGNFINAYKKSKKIIYKALEQCFDKYQSTKNLLISNFILMNYAYYILRDNLADLKTLRRHVSSDIFGRIISAIVYRGFFVDEEKILRLVGDEYKFGPEGEDRKLFNLIYSI

Radius of gyration: 20.78 Å; chains: 1; bounding box: 52×42×57 Å

Organism: NCBI:txid299767